Protein AF-A0AA36I4S3-F1 (afdb_monomer_lite)

Organism: NCBI:txid2562239

Sequence (213 aa):
MIAVLKDSKPNGCSVVHAEPGIGKSVATALAVQRQTSKFAIQVLLQGDFAKNVRDFFRVSDPAVATDVAWALFPLLKRQGIRLQIIFDNTFDGGVGIERSTFMDLIRAAFAHGHHFIVVVQSTEAANQVADLNGARTRQAPQQHEEERVYRWDQEQAKMYLERGKEQQLEGQLIEEVLNMAQVPDDFGRWKPVDIDEYLQTGRVPSAPRRAGQ

pLDDT: mean 77.71, std 13.49, range [32.81, 94.5]

Foldseek 3Di:
DLVLLVPPDFFFEAEAADAPQLCVVVSNVVSQVPDPDPQEHEAEQEAAPQVSLCVVLVHPGLQCSLVSLLVVLQVSLVVSHEYEYEYAQHAQVACPPVLVSVLSSRVSRRVRRYYYYYYYNDPVNRVRQQPSHPVRRHYRPVCVVDVHVSFDDLVRQLVCQCPPDPDNQDPVRSVVLQVQLWAPDPVTGHGNVSSVCCVVPVDGHYHPPDPPD

Radius of gyration: 19.2 Å; chains: 1; bounding box: 47×40×53 Å

Secondary structure (DSSP, 8-state):
-HHHHT----SEEEEEE--TTSSHHHHHHHHHHT---TTEEEEEEES-HHHHHHHHHT-SSGGGHHHHHHHHHHHHHHTTPEEEEEEESSSTT-SGGGHHHHHHHHHHHHHHT-EEEEEES-HHHHHHHHTTSTTSEEE-GGGTT-TTTTSBPHHHHHHHHHH-TT----HHHHHHHHHHHS--STT--B-HHHHHHHHHH-PPPPPPPPTT-

Structure (mmCIF, N/CA/C/O backbone):
data_AF-A0AA36I4S3-F1
#
_entry.id   AF-A0AA36I4S3-F1
#
loop_
_atom_site.group_PDB
_atom_site.id
_atom_site.type_symbol
_atom_site.label_atom_id
_atom_site.label_alt_id
_atom_site.label_comp_id
_atom_site.label_asym_id
_atom_site.label_entity_id
_atom_site.label_seq_id
_atom_site.pdbx_PDB_ins_code
_atom_site.Cartn_x
_atom_site.Cartn_y
_atom_site.Cartn_z
_atom_site.occupancy
_atom_site.B_iso_or_equiv
_atom_site.auth_seq_id
_atom_site.auth_comp_id
_atom_site.auth_asym_id
_atom_site.auth_atom_id
_atom_site.pdbx_PDB_model_num
ATOM 1 N N . MET A 1 1 ? -11.266 0.521 0.537 1.00 51.81 1 MET A N 1
ATOM 2 C CA . MET A 1 1 ? -9.906 0.019 0.241 1.00 51.81 1 MET A CA 1
ATOM 3 C C . MET A 1 1 ? -9.906 -1.154 -0.731 1.00 51.81 1 MET A C 1
ATOM 5 O O . MET A 1 1 ? -9.233 -1.082 -1.749 1.00 51.81 1 MET A O 1
ATOM 9 N N . ILE A 1 2 ? -10.708 -2.198 -0.486 1.00 50.34 2 ILE A N 1
ATOM 10 C CA . ILE A 1 2 ? -10.830 -3.353 -1.398 1.00 50.34 2 ILE A CA 1
ATOM 11 C C . ILE A 1 2 ? -11.201 -2.927 -2.834 1.00 50.34 2 ILE A C 1
ATOM 13 O O . ILE A 1 2 ? -10.695 -3.506 -3.787 1.00 50.34 2 ILE A O 1
ATOM 17 N N . ALA A 1 3 ? -12.024 -1.885 -3.007 1.00 48.28 3 ALA A N 1
ATOM 18 C CA . ALA A 1 3 ? -12.370 -1.340 -4.326 1.00 48.28 3 ALA A CA 1
ATOM 19 C C . ALA A 1 3 ? -11.165 -0.763 -5.099 1.00 48.28 3 ALA A C 1
ATOM 21 O O . ALA A 1 3 ? -11.107 -0.900 -6.315 1.00 48.28 3 ALA A O 1
ATOM 22 N N . VAL A 1 4 ? -10.178 -0.188 -4.402 1.00 53.03 4 VAL A N 1
ATOM 23 C CA . VAL A 1 4 ? -8.947 0.345 -5.016 1.00 53.03 4 VAL A CA 1
ATOM 24 C C . VAL A 1 4 ? -7.962 -0.772 -5.345 1.00 53.03 4 VAL A C 1
ATOM 26 O O . VAL A 1 4 ? -7.289 -0.751 -6.367 1.00 53.03 4 VAL A O 1
ATOM 29 N N . LEU A 1 5 ? -7.932 -1.815 -4.521 1.00 56.00 5 LEU A N 1
ATOM 30 C CA . LEU A 1 5 ? -7.141 -3.020 -4.780 1.00 56.00 5 LEU A CA 1
ATOM 31 C C . LEU A 1 5 ? -7.719 -3.854 -5.938 1.00 56.00 5 LEU A C 1
ATOM 33 O O . LEU A 1 5 ? -7.004 -4.616 -6.585 1.00 56.00 5 LEU A O 1
ATOM 37 N N . LYS A 1 6 ? -9.007 -3.655 -6.240 1.00 57.41 6 LYS A N 1
ATOM 38 C CA . LYS A 1 6 ? -9.698 -4.151 -7.435 1.00 57.41 6 LYS A CA 1
ATOM 39 C C . LYS A 1 6 ? -9.616 -3.193 -8.630 1.00 57.41 6 LYS A C 1
ATOM 41 O O . LYS A 1 6 ? -10.287 -3.466 -9.624 1.00 57.41 6 LYS A O 1
ATOM 46 N N . ASP A 1 7 ? -8.838 -2.104 -8.552 1.00 55.12 7 ASP A N 1
ATOM 47 C CA . ASP A 1 7 ? -8.741 -1.120 -9.636 1.00 55.12 7 ASP A CA 1
ATOM 48 C C . ASP A 1 7 ? -8.434 -1.822 -10.967 1.00 55.12 7 ASP A C 1
ATOM 50 O O . ASP A 1 7 ? -7.413 -2.496 -11.151 1.00 55.12 7 ASP A O 1
ATOM 54 N N . SER A 1 8 ? -9.384 -1.688 -11.890 1.00 52.19 8 SER A N 1
ATOM 55 C CA . SER A 1 8 ? -9.388 -2.324 -13.198 1.00 52.19 8 SER A CA 1
ATOM 56 C C . SER A 1 8 ? -8.504 -1.591 -14.201 1.00 52.19 8 SER A C 1
ATOM 58 O O . SER A 1 8 ? -8.328 -2.087 -15.317 1.00 52.19 8 SER A O 1
ATOM 60 N N . LYS A 1 9 ? -7.918 -0.440 -13.833 1.00 60.56 9 LYS A N 1
ATOM 61 C CA . LYS A 1 9 ? -7.009 0.295 -14.717 1.00 60.56 9 LYS A CA 1
ATOM 62 C C . LYS A 1 9 ? -5.842 -0.587 -15.169 1.00 60.56 9 LYS A C 1
ATOM 64 O O . LYS A 1 9 ? -5.306 -1.340 -14.361 1.00 60.56 9 LYS A O 1
ATOM 69 N N . PRO A 1 10 ? -5.435 -0.518 -16.448 1.00 61.69 10 PRO A N 1
ATOM 70 C CA . PRO A 1 10 ? -4.660 -1.589 -17.072 1.00 61.69 10 PRO A CA 1
ATOM 71 C C . PRO A 1 10 ? -3.180 -1.617 -16.671 1.00 61.69 10 PRO A C 1
ATOM 73 O O . PRO A 1 10 ? -2.581 -2.691 -16.687 1.00 61.69 10 PRO A O 1
ATOM 76 N N . ASN A 1 11 ? -2.573 -0.473 -16.331 1.00 75.75 11 ASN A N 1
ATOM 77 C CA . ASN A 1 11 ? -1.121 -0.368 -16.186 1.00 75.75 11 ASN A CA 1
ATOM 78 C C . ASN A 1 11 ? -0.636 0.850 -15.369 1.00 75.75 11 ASN A C 1
ATOM 80 O O . ASN A 1 11 ? -1.403 1.777 -15.079 1.00 75.75 11 ASN A O 1
ATOM 84 N N . GLY A 1 12 ? 0.662 0.847 -15.039 1.00 81.06 12 GLY A N 1
ATOM 85 C CA . GLY A 1 12 ? 1.369 1.942 -14.362 1.00 81.06 12 GLY A CA 1
ATOM 86 C C . GLY A 1 12 ? 1.444 1.754 -12.851 1.00 81.06 12 GLY A C 1
ATOM 87 O O . GLY A 1 12 ? 1.603 0.631 -12.381 1.00 81.06 12 GLY A O 1
ATOM 88 N N . CYS A 1 13 ? 1.324 2.842 -12.097 1.00 84.62 13 CYS A N 1
ATOM 89 C CA . CYS A 1 13 ? 1.329 2.841 -10.639 1.00 84.62 13 CYS A CA 1
ATOM 90 C C . CYS A 1 13 ? 0.167 3.678 -10.094 1.00 84.62 13 CYS A C 1
ATOM 92 O O . CYS A 1 13 ? -0.045 4.808 -10.542 1.00 84.62 13 CYS A O 1
ATOM 94 N N . SER A 1 14 ? -0.566 3.129 -9.131 1.00 82.94 14 SER A N 1
ATOM 95 C CA . SER A 1 14 ? -1.585 3.851 -8.372 1.00 82.94 14 SER A CA 1
ATOM 96 C C . SER A 1 14 ? -1.206 3.874 -6.899 1.00 82.94 14 SER A C 1
ATOM 98 O O . SER A 1 14 ? -0.751 2.871 -6.353 1.00 82.94 14 SER A O 1
ATOM 100 N N . VAL A 1 15 ? -1.393 5.017 -6.256 1.00 80.38 15 VAL A N 1
ATOM 101 C CA . VAL A 1 15 ? -1.031 5.225 -4.853 1.00 80.38 15 VAL A CA 1
ATOM 102 C C . VAL A 1 15 ? -2.288 5.365 -4.016 1.00 80.38 15 VAL A C 1
ATOM 104 O O . VAL A 1 15 ? -3.269 5.959 -4.464 1.00 80.38 15 VAL A O 1
ATOM 107 N N . VAL A 1 16 ? -2.250 4.791 -2.818 1.00 77.31 16 VAL A N 1
ATOM 108 C CA . VAL A 1 16 ? -3.324 4.800 -1.836 1.00 77.31 16 VAL A CA 1
ATOM 109 C C . VAL A 1 16 ? -2.747 5.206 -0.490 1.00 77.31 16 VAL A C 1
ATOM 111 O O . VAL A 1 16 ? -2.019 4.451 0.147 1.00 77.31 16 VAL A O 1
ATOM 114 N N . HIS A 1 17 ? -3.109 6.399 -0.050 1.00 76.31 17 HIS A N 1
ATOM 115 C CA . HIS A 1 17 ? -3.011 6.807 1.346 1.00 76.31 17 HIS A CA 1
ATOM 116 C C . HIS A 1 17 ? -4.145 6.197 2.184 1.00 76.31 17 HIS A C 1
ATOM 118 O O . HIS A 1 17 ? -5.321 6.230 1.802 1.00 76.31 17 HIS A O 1
ATOM 124 N N . ALA A 1 18 ? -3.792 5.671 3.352 1.00 71.12 18 ALA A N 1
ATOM 125 C CA . ALA A 1 18 ? -4.756 5.333 4.381 1.00 71.12 18 ALA A CA 1
ATOM 126 C C . ALA A 1 18 ? -4.120 5.381 5.778 1.00 71.12 18 ALA A C 1
ATOM 128 O O . ALA A 1 18 ? -3.004 4.901 5.986 1.00 71.12 18 ALA A O 1
ATOM 129 N N . GLU A 1 19 ? -4.869 5.886 6.758 1.00 71.00 19 GLU A N 1
ATOM 130 C CA . GLU A 1 19 ? -4.383 6.064 8.128 1.00 71.00 19 GLU A CA 1
ATOM 131 C C . GLU A 1 19 ? -3.863 4.750 8.754 1.00 71.00 19 GLU A C 1
ATOM 133 O O . GLU A 1 19 ? -4.354 3.652 8.443 1.00 71.00 19 GLU A O 1
ATOM 138 N N . PRO A 1 20 ? -2.847 4.807 9.633 1.00 74.12 20 PRO A N 1
ATOM 139 C CA . PRO A 1 20 ? -2.444 3.667 10.452 1.00 74.12 20 PRO A CA 1
ATOM 140 C C . PRO A 1 20 ? -3.631 3.053 11.206 1.00 74.12 20 PRO A C 1
ATOM 142 O O . PRO A 1 20 ? -4.555 3.749 11.615 1.00 74.12 20 PRO A O 1
ATOM 145 N N . GLY A 1 21 ? -3.615 1.728 11.357 1.00 66.81 21 GLY A N 1
ATOM 146 C CA . GLY A 1 21 ? -4.590 1.013 12.185 1.00 66.81 21 GLY A CA 1
ATOM 147 C C . GLY A 1 21 ? -5.972 0.758 11.577 1.00 66.81 21 GLY A C 1
ATOM 148 O O . GLY A 1 21 ? -6.744 0.014 12.169 1.00 66.81 21 GLY A O 1
ATOM 149 N N . ILE A 1 22 ? -6.285 1.254 10.373 1.00 73.56 22 ILE A N 1
ATOM 150 C CA . ILE A 1 22 ? -7.608 1.039 9.742 1.00 73.56 22 ILE A CA 1
ATOM 151 C C . ILE A 1 22 ? -7.801 -0.349 9.091 1.00 73.56 22 ILE A C 1
ATOM 153 O O . ILE A 1 22 ? -8.802 -0.600 8.420 1.00 73.56 22 ILE A O 1
ATOM 157 N N . GLY A 1 23 ? -6.824 -1.251 9.234 1.00 66.44 23 GLY A N 1
ATOM 158 C CA . GLY A 1 23 ? -6.863 -2.590 8.632 1.00 66.44 23 GLY A CA 1
ATOM 159 C C . GLY A 1 23 ? -6.358 -2.661 7.185 1.00 66.44 23 GLY A C 1
ATOM 160 O O . GLY A 1 23 ? -6.831 -3.497 6.415 1.00 66.44 23 GLY A O 1
ATOM 161 N N . LYS A 1 24 ? -5.391 -1.811 6.801 1.00 74.12 24 LYS A N 1
ATOM 162 C CA . LYS A 1 24 ? -4.855 -1.759 5.428 1.00 74.12 24 LYS A CA 1
ATOM 163 C C . LYS A 1 24 ? -4.318 -3.092 4.927 1.00 74.12 24 LYS A C 1
ATOM 165 O O . LYS A 1 24 ? -4.793 -3.616 3.926 1.00 74.12 24 LYS A O 1
ATOM 170 N N . SER A 1 25 ? -3.373 -3.663 5.665 1.00 63.38 25 SER A N 1
ATOM 171 C CA . SER A 1 25 ? -2.717 -4.916 5.299 1.00 63.38 25 SER A CA 1
ATOM 172 C C . SER A 1 25 ? -3.714 -6.075 5.233 1.00 63.38 25 SER A C 1
ATOM 174 O O . SER A 1 25 ? -3.634 -6.908 4.335 1.00 63.38 25 SER A O 1
ATOM 176 N N . VAL A 1 26 ? -4.724 -6.079 6.114 1.00 64.81 26 VAL A N 1
ATOM 177 C CA . VAL A 1 26 ? -5.815 -7.066 6.096 1.00 64.81 26 VAL A CA 1
ATOM 178 C C . VAL A 1 26 ? -6.677 -6.901 4.843 1.00 64.81 26 VAL A C 1
ATOM 180 O O . VAL A 1 26 ? -6.941 -7.879 4.146 1.00 64.81 26 VAL A O 1
ATOM 183 N N . ALA A 1 27 ? -7.083 -5.676 4.503 1.00 64.81 27 ALA A N 1
ATOM 184 C CA . ALA A 1 27 ? -7.845 -5.407 3.286 1.00 64.81 27 ALA A CA 1
ATOM 185 C C . ALA A 1 27 ? -7.048 -5.753 2.016 1.00 64.81 27 ALA A C 1
ATOM 187 O O . ALA A 1 27 ? -7.619 -6.300 1.071 1.00 64.81 27 ALA A O 1
ATOM 188 N N . THR A 1 28 ? -5.740 -5.489 2.016 1.00 63.69 28 THR A N 1
ATOM 189 C CA . THR A 1 28 ? -4.804 -5.877 0.958 1.00 63.69 28 THR A CA 1
ATOM 190 C C . THR A 1 28 ? -4.739 -7.390 0.801 1.00 63.69 28 THR A C 1
ATOM 192 O O . THR A 1 28 ? -5.017 -7.897 -0.285 1.00 63.69 28 THR A O 1
ATOM 195 N N . ALA A 1 29 ? -4.483 -8.130 1.879 1.00 58.28 29 ALA A N 1
ATOM 196 C CA . ALA A 1 29 ? -4.442 -9.590 1.857 1.00 58.28 29 ALA A CA 1
ATOM 197 C C . ALA A 1 29 ? -5.777 -10.206 1.392 1.00 58.28 29 ALA A C 1
ATOM 199 O O . ALA A 1 29 ? -5.793 -11.107 0.551 1.00 58.28 29 ALA A O 1
ATOM 200 N N . LEU A 1 30 ? -6.910 -9.681 1.870 1.00 59.66 30 LEU A N 1
ATOM 201 C CA . LEU A 1 30 ? -8.241 -10.141 1.462 1.00 59.66 30 LEU A CA 1
ATOM 202 C C . LEU A 1 30 ? -8.553 -9.831 -0.007 1.00 59.66 30 LEU A C 1
ATOM 204 O O . LEU A 1 30 ? -9.263 -10.605 -0.652 1.00 59.66 30 LEU A O 1
ATOM 208 N N . ALA A 1 31 ? -8.051 -8.720 -0.551 1.00 63.09 31 ALA A N 1
ATOM 209 C CA . ALA A 1 31 ? -8.210 -8.411 -1.969 1.00 63.09 31 ALA A CA 1
ATOM 210 C C . ALA A 1 31 ? -7.433 -9.397 -2.851 1.00 63.09 31 ALA A C 1
ATOM 212 O O . ALA A 1 31 ? -7.998 -9.872 -3.837 1.00 63.09 31 ALA A O 1
ATOM 213 N N . VAL A 1 32 ? -6.215 -9.768 -2.437 1.00 64.75 32 VAL A N 1
ATOM 214 C CA . VAL A 1 32 ? -5.401 -10.808 -3.089 1.00 64.75 32 VAL A CA 1
ATOM 215 C C . VAL A 1 32 ? -6.097 -12.163 -3.058 1.00 64.75 32 VAL A C 1
ATOM 217 O O . VAL A 1 32 ? -6.221 -12.825 -4.087 1.00 64.75 32 VAL A O 1
ATOM 220 N N . GLN A 1 33 ? -6.644 -12.557 -1.908 1.00 57.72 33 GLN A N 1
ATOM 221 C CA . GLN A 1 33 ? -7.310 -13.852 -1.749 1.00 57.72 33 GLN A CA 1
ATOM 222 C C . GLN A 1 33 ? -8.615 -13.974 -2.557 1.00 57.72 33 GLN A C 1
ATOM 224 O O . GLN A 1 33 ? -9.001 -15.071 -2.956 1.00 57.72 33 GLN A O 1
ATOM 229 N N . ARG A 1 34 ? -9.319 -12.860 -2.794 1.00 58.97 34 ARG A N 1
ATOM 230 C CA . ARG A 1 34 ? -10.621 -12.827 -3.486 1.00 58.97 34 ARG A CA 1
ATOM 231 C C . ARG A 1 34 ? -10.509 -12.613 -4.999 1.00 58.97 34 ARG A C 1
ATOM 233 O O . ARG A 1 34 ? -11.511 -12.266 -5.630 1.00 58.97 34 ARG A O 1
ATOM 240 N N . GLN A 1 35 ? -9.328 -12.788 -5.590 1.00 60.72 35 GLN A N 1
ATOM 241 C CA . GLN A 1 35 ? -9.162 -12.680 -7.037 1.00 60.72 35 GLN A CA 1
ATOM 242 C C . GLN A 1 35 ? -10.005 -13.719 -7.786 1.00 60.72 35 GLN A C 1
ATOM 244 O O . GLN A 1 35 ? -9.914 -14.920 -7.558 1.00 60.72 35 GLN A O 1
AT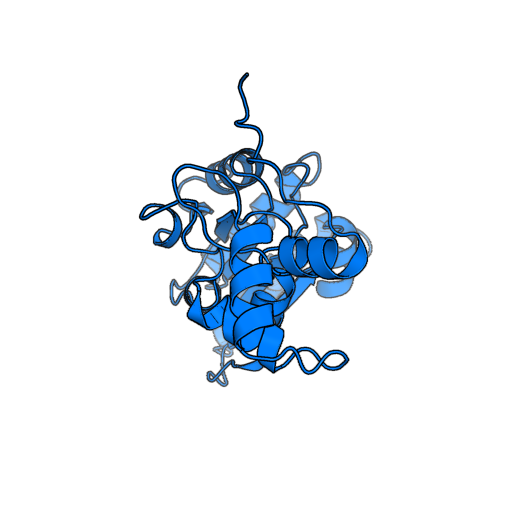OM 249 N N . THR A 1 36 ? -10.810 -13.232 -8.728 1.00 51.00 36 THR A N 1
ATOM 250 C CA . THR A 1 36 ? -11.715 -14.041 -9.559 1.00 51.00 36 THR A CA 1
ATOM 251 C C . THR A 1 36 ? -11.200 -14.252 -10.986 1.00 51.00 36 THR A C 1
ATOM 253 O O . THR A 1 36 ? -11.804 -14.998 -11.754 1.00 51.00 36 THR A O 1
ATOM 256 N N . SER A 1 37 ? -10.087 -13.614 -11.366 1.00 57.72 37 SER A N 1
ATOM 257 C CA . SER A 1 37 ? -9.519 -13.686 -12.718 1.00 57.72 37 SER A CA 1
ATOM 258 C C . SER A 1 37 ? -8.391 -14.714 -12.790 1.00 57.72 37 SER A C 1
ATOM 260 O O . SER A 1 37 ? -7.361 -14.543 -12.148 1.00 57.72 37 SER A O 1
ATOM 262 N N . LYS A 1 38 ? -8.540 -15.736 -13.646 1.00 56.53 38 LYS A N 1
ATOM 263 C CA . LYS A 1 38 ? -7.491 -16.738 -13.930 1.00 56.53 38 LYS A CA 1
ATOM 264 C C . LYS A 1 38 ? -6.222 -16.156 -14.579 1.00 56.53 38 LYS A C 1
ATOM 266 O O . LYS A 1 38 ? -5.221 -16.857 -14.665 1.00 56.53 38 LYS A O 1
ATOM 271 N N . PHE A 1 39 ? -6.261 -14.907 -15.048 1.00 63.97 39 PHE A N 1
ATOM 272 C CA . PHE A 1 39 ? -5.208 -14.293 -15.866 1.00 63.97 39 PHE A CA 1
ATOM 273 C C . PHE A 1 39 ? -4.531 -13.087 -15.200 1.00 63.97 39 PHE A C 1
ATOM 275 O O . PHE A 1 39 ? -3.693 -12.429 -15.815 1.00 63.97 39 PHE A O 1
ATOM 282 N N . ALA A 1 40 ? -4.875 -12.782 -13.946 1.00 73.00 40 ALA A N 1
ATOM 283 C CA . ALA A 1 40 ? -4.223 -11.737 -13.167 1.00 73.00 40 ALA A CA 1
ATOM 284 C C . ALA A 1 40 ? -3.544 -12.355 -11.943 1.00 73.00 40 ALA A C 1
ATOM 286 O O . ALA A 1 40 ? -4.214 -12.973 -11.127 1.00 73.00 40 ALA A O 1
ATOM 287 N N . ILE A 1 41 ? -2.233 -12.167 -11.806 1.00 81.00 41 ILE A N 1
ATOM 288 C CA . ILE A 1 41 ? -1.462 -12.585 -10.632 1.00 81.00 41 ILE A CA 1
ATOM 289 C C . ILE A 1 41 ? -1.269 -11.358 -9.749 1.00 81.00 41 ILE A C 1
ATOM 291 O O . ILE A 1 41 ? -0.636 -10.388 -10.174 1.00 81.00 41 ILE A O 1
ATOM 295 N N . GLN A 1 42 ? -1.809 -11.400 -8.532 1.00 82.00 42 GLN A N 1
ATOM 296 C CA . GLN A 1 42 ? -1.528 -10.399 -7.508 1.00 82.00 42 GLN A CA 1
ATOM 297 C C . GLN A 1 42 ? -0.383 -10.841 -6.597 1.00 82.00 42 GLN A C 1
ATOM 299 O O . GLN A 1 42 ? -0.347 -11.975 -6.124 1.00 82.00 42 GLN A O 1
ATOM 304 N N . VAL A 1 43 ? 0.549 -9.925 -6.349 1.00 84.25 43 VAL A N 1
ATOM 305 C CA . VAL A 1 43 ? 1.719 -10.135 -5.491 1.00 84.25 43 VAL A CA 1
ATOM 306 C C . VAL A 1 43 ? 1.703 -9.069 -4.409 1.00 84.25 43 VAL A C 1
ATOM 308 O O . VAL A 1 43 ? 1.618 -7.889 -4.730 1.00 84.25 43 VAL A O 1
ATOM 311 N N . LEU A 1 44 ? 1.791 -9.472 -3.143 1.00 85.25 44 LEU A N 1
ATOM 312 C CA . LEU A 1 44 ? 1.913 -8.559 -2.009 1.00 85.25 44 LEU A CA 1
ATOM 313 C C . LEU A 1 44 ? 3.365 -8.528 -1.528 1.00 85.25 44 LEU A C 1
ATOM 315 O O . LEU A 1 44 ? 3.913 -9.564 -1.162 1.00 85.25 44 LEU A O 1
ATOM 319 N N . LEU A 1 45 ? 3.958 -7.339 -1.520 1.00 87.94 45 LEU A N 1
ATOM 320 C CA . LEU A 1 45 ? 5.298 -7.046 -1.026 1.00 87.94 45 LEU A CA 1
ATOM 321 C C . LEU A 1 45 ? 5.161 -6.052 0.131 1.00 87.94 45 LEU A C 1
ATOM 323 O O . LEU A 1 45 ? 4.665 -4.945 -0.065 1.00 87.94 45 LEU A O 1
ATOM 327 N N . GLN A 1 46 ? 5.545 -6.456 1.342 1.00 86.31 46 GLN A N 1
ATOM 328 C CA . GLN A 1 46 ? 5.325 -5.664 2.556 1.00 86.31 46 GLN A CA 1
ATOM 329 C C . GLN A 1 46 ? 6.651 -5.240 3.192 1.00 86.31 46 GLN A C 1
ATOM 331 O O . GLN A 1 46 ? 7.563 -6.057 3.335 1.00 86.31 46 GLN A O 1
ATOM 336 N N . GLY A 1 47 ? 6.755 -3.975 3.602 1.00 85.00 47 GLY A N 1
ATOM 337 C CA . GLY A 1 47 ? 7.954 -3.434 4.250 1.00 85.00 47 GLY A CA 1
ATOM 338 C C . GLY A 1 47 ? 9.089 -3.148 3.261 1.00 85.00 47 GLY A C 1
ATOM 339 O O . GLY A 1 47 ? 8.834 -2.601 2.192 1.00 85.00 47 GLY A O 1
ATOM 340 N N . ASP A 1 48 ? 10.324 -3.515 3.618 1.00 88.69 48 ASP A N 1
ATOM 341 C CA . ASP A 1 48 ? 11.571 -3.107 2.944 1.00 88.69 48 ASP A CA 1
ATOM 342 C C . ASP A 1 48 ? 11.574 -3.337 1.420 1.00 88.69 48 ASP A C 1
ATOM 344 O O . ASP A 1 48 ? 11.501 -4.475 0.943 1.00 88.69 48 ASP A O 1
ATOM 348 N N . PHE A 1 49 ? 11.665 -2.252 0.645 1.00 90.06 49 PHE A N 1
ATOM 349 C CA . PHE A 1 49 ? 11.596 -2.294 -0.816 1.00 90.06 49 PHE A CA 1
ATOM 350 C C . PHE A 1 49 ? 12.744 -3.108 -1.413 1.00 90.06 49 PHE A C 1
ATOM 352 O O . PHE A 1 49 ? 12.499 -4.045 -2.175 1.00 90.06 49 PHE A O 1
ATOM 359 N N . ALA A 1 50 ? 13.991 -2.785 -1.059 1.00 89.50 50 ALA A N 1
ATOM 360 C CA . ALA A 1 50 ? 15.175 -3.434 -1.611 1.00 89.50 50 ALA A CA 1
ATOM 361 C C . ALA A 1 50 ? 15.171 -4.955 -1.393 1.00 89.50 50 ALA A C 1
ATOM 363 O O . ALA A 1 50 ? 15.491 -5.724 -2.303 1.00 89.50 50 ALA A O 1
ATOM 364 N N . LYS A 1 51 ? 14.806 -5.427 -0.200 1.00 90.19 51 LYS A N 1
ATOM 365 C CA . LYS A 1 51 ? 14.644 -6.854 0.093 1.00 90.19 51 LYS A CA 1
ATOM 366 C C . LYS A 1 51 ? 13.517 -7.465 -0.733 1.00 90.19 51 LYS A C 1
ATOM 368 O O . LYS A 1 51 ? 13.751 -8.462 -1.406 1.00 90.19 51 LYS A O 1
ATOM 373 N N . ASN A 1 52 ? 12.337 -6.850 -0.747 1.00 90.56 52 ASN A N 1
ATOM 374 C CA . ASN A 1 52 ? 11.184 -7.375 -1.477 1.00 90.56 52 ASN A CA 1
ATOM 375 C C . ASN A 1 52 ? 11.442 -7.495 -2.985 1.00 90.56 52 ASN A C 1
ATOM 377 O O . ASN A 1 52 ? 11.071 -8.490 -3.605 1.00 90.56 52 ASN A O 1
ATOM 381 N N . VAL A 1 53 ? 12.105 -6.501 -3.577 1.00 90.88 53 VAL A N 1
ATOM 382 C CA . VAL A 1 53 ? 12.484 -6.509 -4.993 1.00 90.88 53 VAL A CA 1
ATOM 383 C C . VAL A 1 53 ? 13.503 -7.614 -5.276 1.00 90.88 53 VAL A C 1
ATOM 385 O O . VAL A 1 53 ? 13.327 -8.363 -6.237 1.00 90.88 53 VAL A O 1
ATOM 388 N N . ARG A 1 54 ? 14.525 -7.772 -4.425 1.00 92.50 54 ARG A N 1
ATOM 389 C CA . ARG A 1 54 ? 15.503 -8.864 -4.555 1.00 92.50 54 ARG A CA 1
ATOM 390 C C . ARG A 1 54 ? 14.847 -10.232 -4.489 1.00 92.50 54 ARG A C 1
ATOM 392 O O . ARG A 1 54 ? 15.095 -11.061 -5.361 1.00 92.50 54 ARG A O 1
ATOM 399 N N . ASP A 1 55 ? 13.985 -10.443 -3.503 1.00 91.50 55 ASP A N 1
ATOM 400 C CA . ASP A 1 55 ? 13.332 -11.729 -3.275 1.00 91.50 55 ASP A CA 1
ATOM 401 C C . ASP A 1 55 ? 12.352 -12.063 -4.412 1.00 91.50 55 ASP A C 1
ATOM 403 O O . ASP A 1 55 ? 12.346 -13.187 -4.921 1.00 91.50 55 ASP A O 1
ATOM 407 N N . PHE A 1 56 ? 11.569 -11.078 -4.871 1.00 91.56 56 PHE A N 1
ATOM 408 C CA . PHE A 1 56 ? 10.595 -11.264 -5.948 1.00 91.56 56 PHE A CA 1
ATOM 409 C C . PHE A 1 56 ? 11.259 -11.532 -7.305 1.00 91.56 56 PHE A C 1
ATOM 411 O O . PHE A 1 56 ? 10.905 -12.496 -7.985 1.00 91.56 56 PHE A O 1
ATOM 418 N N . PHE A 1 57 ? 12.235 -10.707 -7.700 1.00 91.44 57 PHE A N 1
ATOM 419 C CA . PHE A 1 57 ? 12.935 -10.864 -8.981 1.00 91.44 57 PHE A CA 1
ATOM 420 C C . PHE A 1 57 ? 14.070 -11.894 -8.929 1.00 91.44 57 PHE A C 1
A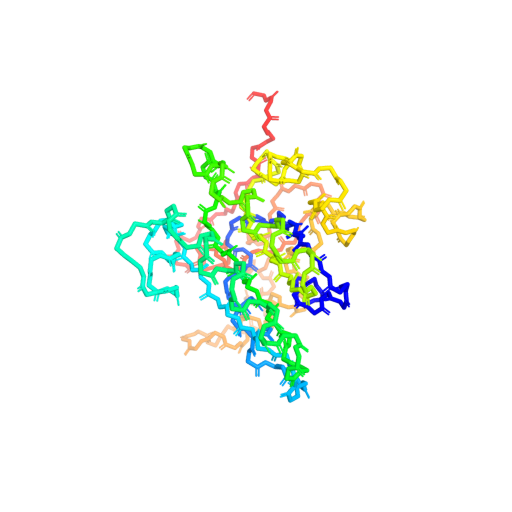TOM 422 O O . PHE A 1 57 ? 14.637 -12.221 -9.970 1.00 91.44 57 PHE A O 1
ATOM 429 N N . ARG A 1 58 ? 14.379 -12.430 -7.740 1.00 92.06 58 ARG A N 1
ATOM 430 C CA . ARG A 1 58 ? 15.488 -13.359 -7.477 1.00 92.06 58 ARG A CA 1
ATOM 431 C C . ARG A 1 58 ? 16.838 -12.810 -7.938 1.00 92.06 58 ARG A C 1
ATOM 433 O O . ARG A 1 58 ? 17.601 -13.490 -8.621 1.00 92.06 58 ARG A O 1
ATOM 440 N N . VAL A 1 59 ? 17.126 -11.574 -7.541 1.00 92.12 59 VAL A N 1
ATOM 441 C CA . VAL A 1 59 ? 18.372 -10.860 -7.858 1.00 92.12 59 VAL A CA 1
ATOM 442 C C . VAL A 1 59 ? 19.142 -10.511 -6.586 1.00 92.12 59 VAL A C 1
ATOM 444 O O . VAL A 1 59 ? 18.557 -10.335 -5.521 1.00 92.12 59 VAL A O 1
ATOM 447 N N . SER A 1 60 ? 20.466 -10.399 -6.688 1.00 88.44 60 SER A N 1
ATOM 448 C CA . SER A 1 60 ? 21.334 -9.986 -5.575 1.00 88.44 60 SER A CA 1
ATOM 449 C C . SER A 1 60 ? 21.308 -8.475 -5.325 1.00 88.44 60 SER A C 1
ATOM 451 O O . SER A 1 60 ? 21.452 -8.048 -4.180 1.00 88.44 60 SER A O 1
ATOM 453 N N . ASP A 1 61 ? 21.088 -7.684 -6.377 1.00 88.44 61 ASP A N 1
ATOM 454 C CA . ASP A 1 61 ? 21.032 -6.221 -6.359 1.00 88.44 61 ASP A CA 1
ATOM 455 C C . ASP A 1 61 ? 19.654 -5.743 -6.866 1.00 88.44 61 ASP A C 1
ATOM 457 O O . ASP A 1 61 ? 19.260 -6.123 -7.976 1.00 88.44 61 ASP A O 1
ATOM 461 N N . PRO A 1 62 ? 18.908 -4.916 -6.099 1.00 85.69 62 PRO A N 1
ATOM 462 C CA . PRO A 1 62 ? 17.634 -4.354 -6.542 1.00 85.69 62 PRO A CA 1
ATOM 463 C C . PRO A 1 62 ? 17.717 -3.581 -7.864 1.00 85.69 62 PRO A C 1
ATOM 465 O O . PRO A 1 62 ? 16.727 -3.539 -8.587 1.00 85.69 62 PRO A O 1
A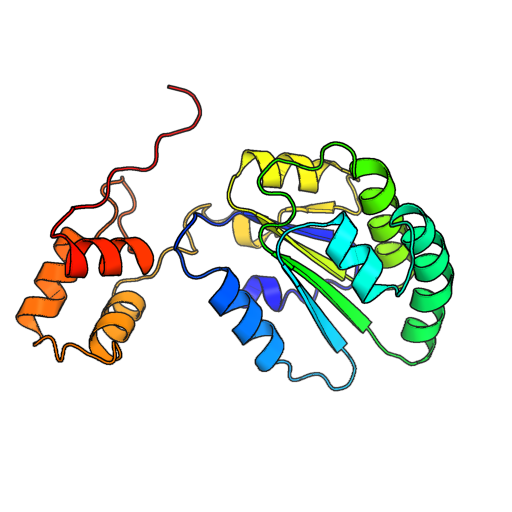TOM 468 N N . ALA A 1 63 ? 18.862 -2.984 -8.212 1.00 87.56 63 ALA A N 1
ATOM 469 C CA . ALA A 1 63 ? 19.016 -2.251 -9.470 1.00 87.56 63 ALA A CA 1
ATOM 470 C C . ALA A 1 63 ? 18.852 -3.166 -10.699 1.00 87.56 63 ALA A C 1
ATOM 472 O O . ALA A 1 63 ? 18.225 -2.778 -11.684 1.00 87.56 63 ALA A O 1
ATOM 473 N N . VAL A 1 64 ? 19.325 -4.415 -10.602 1.00 91.50 64 VAL A N 1
ATOM 474 C CA . VAL A 1 64 ? 19.232 -5.433 -11.666 1.00 91.50 64 VAL A CA 1
ATOM 475 C C . VAL A 1 64 ? 17.789 -5.899 -11.883 1.00 91.50 64 VAL A C 1
ATOM 477 O O . VAL A 1 64 ? 17.434 -6.371 -12.963 1.00 91.50 64 VAL A O 1
ATOM 480 N N . ALA A 1 65 ? 16.913 -5.732 -10.887 1.00 91.69 65 ALA A N 1
ATOM 481 C CA . ALA A 1 65 ? 15.502 -6.082 -11.020 1.00 91.69 65 ALA A CA 1
ATOM 482 C C . ALA A 1 65 ? 14.815 -5.336 -12.170 1.00 91.69 65 ALA A C 1
ATOM 484 O O . ALA A 1 65 ? 13.893 -5.871 -12.785 1.00 91.69 65 ALA A O 1
ATOM 485 N N . THR A 1 66 ? 15.280 -4.128 -12.488 1.00 90.94 66 THR A N 1
ATOM 486 C CA . THR A 1 66 ? 14.792 -3.346 -13.623 1.00 90.94 66 THR A CA 1
ATOM 487 C C . THR A 1 66 ? 15.020 -4.076 -14.944 1.00 90.94 66 THR A C 1
ATOM 489 O O . THR A 1 66 ? 14.082 -4.225 -15.728 1.00 90.94 66 THR A O 1
ATOM 492 N N . ASP A 1 67 ? 16.228 -4.592 -15.175 1.00 92.19 67 ASP A N 1
ATOM 493 C CA . ASP A 1 67 ? 16.562 -5.331 -16.399 1.00 92.19 67 ASP A CA 1
ATOM 494 C C . ASP A 1 67 ? 15.742 -6.621 -16.503 1.00 92.19 67 ASP A C 1
ATOM 496 O O . ASP A 1 67 ? 15.195 -6.950 -17.561 1.00 92.19 67 ASP A O 1
ATOM 500 N N . VAL A 1 68 ? 15.572 -7.317 -15.374 1.00 93.81 68 VAL A N 1
ATOM 501 C CA . VAL A 1 68 ? 14.715 -8.505 -15.297 1.00 93.81 68 VAL A CA 1
ATOM 502 C C . VAL A 1 68 ? 13.264 -8.149 -15.615 1.00 93.81 68 VAL A C 1
ATOM 504 O O . VAL A 1 68 ? 12.621 -8.867 -16.380 1.00 93.81 68 VAL A O 1
ATOM 507 N N . ALA A 1 69 ? 12.739 -7.041 -15.089 1.00 93.44 69 ALA A N 1
ATOM 508 C CA . ALA A 1 69 ? 11.379 -6.588 -15.365 1.00 93.44 69 ALA A CA 1
ATOM 509 C C . ALA A 1 69 ? 11.171 -6.293 -16.858 1.00 93.44 69 ALA A C 1
ATOM 511 O O . ALA A 1 69 ? 10.175 -6.739 -17.431 1.00 93.44 69 ALA A O 1
ATOM 512 N N . TRP A 1 70 ? 12.126 -5.624 -17.511 1.00 94.50 70 TRP A N 1
ATOM 513 C CA . TRP A 1 70 ? 12.079 -5.358 -18.953 1.00 94.50 70 TRP A CA 1
ATOM 514 C C . TRP A 1 70 ? 12.092 -6.628 -19.810 1.00 94.50 70 TRP A C 1
ATOM 516 O O . TRP A 1 70 ? 11.494 -6.636 -20.886 1.00 94.50 70 TRP A O 1
ATOM 526 N N . ALA A 1 71 ? 12.702 -7.716 -19.340 1.00 93.88 71 ALA A N 1
ATOM 527 C CA . ALA A 1 71 ? 12.666 -9.006 -20.026 1.00 93.88 71 ALA A CA 1
ATOM 528 C C . ALA A 1 71 ? 11.399 -9.825 -19.703 1.00 93.88 71 ALA A C 1
ATOM 530 O O . ALA A 1 71 ? 10.768 -10.399 -20.597 1.00 93.88 71 ALA A O 1
ATOM 531 N N . LEU A 1 72 ? 11.007 -9.876 -18.428 1.00 93.69 72 LEU A N 1
ATOM 532 C CA . LEU A 1 72 ? 9.939 -10.732 -17.909 1.00 93.69 72 LEU A CA 1
ATOM 533 C C . LEU A 1 72 ? 8.546 -10.217 -18.271 1.00 93.69 72 LEU A C 1
ATOM 535 O O . LEU A 1 72 ? 7.684 -10.982 -18.704 1.00 93.69 72 LEU A O 1
ATOM 539 N N . PHE A 1 73 ? 8.304 -8.921 -18.108 1.00 94.38 73 PHE A N 1
ATOM 540 C CA . PHE A 1 73 ? 6.981 -8.334 -18.298 1.00 94.38 73 PHE A CA 1
ATOM 541 C C . PHE A 1 73 ? 6.413 -8.533 -19.720 1.00 94.38 73 PHE A C 1
ATOM 543 O O . PHE A 1 73 ? 5.273 -8.989 -19.856 1.00 94.38 73 PHE A O 1
ATOM 550 N N . PRO A 1 74 ? 7.181 -8.330 -20.810 1.00 94.06 74 PRO A N 1
ATOM 551 C CA . PRO A 1 74 ? 6.715 -8.675 -22.153 1.00 94.06 74 PRO A CA 1
ATOM 552 C C . PRO A 1 74 ? 6.373 -10.161 -22.330 1.00 94.06 74 PRO A C 1
ATOM 554 O O . PRO A 1 74 ? 5.484 -10.497 -23.115 1.00 94.06 74 PRO A O 1
ATOM 557 N N . LEU A 1 75 ? 7.093 -11.068 -21.658 1.00 93.75 75 LEU A N 1
ATOM 558 C CA . LEU A 1 75 ? 6.818 -12.508 -21.714 1.00 93.75 75 LEU A CA 1
ATOM 559 C C . LEU A 1 75 ? 5.482 -12.829 -21.044 1.00 93.75 75 LEU A C 1
ATOM 561 O O . LEU A 1 75 ? 4.650 -13.496 -21.656 1.00 93.75 75 LEU A O 1
ATOM 565 N N . LEU A 1 76 ? 5.246 -12.290 -19.845 1.00 91.31 76 LEU A N 1
ATOM 566 C CA . LEU A 1 76 ? 3.977 -12.445 -19.130 1.00 91.31 76 LEU A CA 1
ATOM 567 C C . LEU A 1 76 ? 2.810 -11.892 -19.952 1.00 91.31 76 LEU A C 1
ATOM 569 O O . LEU A 1 76 ? 1.824 -12.598 -20.171 1.00 91.31 76 LEU A O 1
ATOM 573 N N . LYS A 1 77 ? 2.959 -10.682 -20.505 1.00 89.50 77 LYS A N 1
ATOM 574 C CA . LYS A 1 77 ? 1.946 -10.062 -21.369 1.00 89.50 77 LYS A CA 1
ATOM 575 C C . LYS A 1 77 ? 1.587 -10.942 -22.569 1.00 89.50 77 LYS A C 1
ATOM 577 O O . LYS A 1 77 ? 0.408 -11.097 -22.874 1.00 89.50 77 LYS A O 1
ATOM 582 N N . ARG A 1 78 ? 2.583 -11.533 -23.244 1.00 90.50 78 ARG A N 1
ATOM 583 C CA . ARG A 1 78 ? 2.364 -12.438 -24.391 1.00 90.50 78 ARG A CA 1
ATOM 584 C C . ARG A 1 78 ? 1.590 -13.701 -24.019 1.00 90.50 78 ARG A C 1
ATOM 586 O O . ARG A 1 78 ? 0.859 -14.214 -24.855 1.00 90.50 78 ARG A O 1
ATOM 593 N N . GLN A 1 79 ? 1.721 -14.164 -22.780 1.00 88.88 79 GLN A N 1
ATOM 594 C CA . GLN A 1 79 ? 0.956 -15.291 -22.239 1.00 88.88 79 GLN A CA 1
ATOM 595 C C . GLN A 1 79 ? -0.426 -14.877 -21.702 1.00 88.88 79 GLN A C 1
ATOM 597 O O . GLN A 1 79 ? -1.129 -15.688 -21.107 1.00 88.88 79 GLN A O 1
ATOM 602 N N . GLY A 1 80 ? -0.819 -13.609 -21.869 1.00 84.69 80 GLY A N 1
ATOM 603 C CA . GLY A 1 80 ? -2.060 -13.074 -21.309 1.00 84.69 80 GLY A CA 1
ATOM 604 C C . GLY A 1 80 ? -2.031 -12.928 -19.786 1.00 84.69 80 GLY A C 1
ATOM 605 O O . GLY A 1 80 ? -3.077 -12.715 -19.183 1.00 84.69 80 GLY A O 1
ATOM 606 N N . ILE A 1 81 ? -0.857 -13.033 -19.156 1.00 86.38 81 ILE A N 1
ATOM 607 C CA . ILE A 1 81 ? -0.695 -12.911 -17.708 1.00 86.38 81 ILE A CA 1
ATOM 608 C C . ILE A 1 81 ? -0.478 -11.444 -17.357 1.00 86.38 81 ILE A C 1
ATOM 610 O O . ILE A 1 81 ? 0.494 -10.808 -17.776 1.00 86.38 81 ILE A O 1
ATOM 614 N N . ARG A 1 82 ? -1.365 -10.912 -16.522 1.00 85.50 82 ARG A N 1
ATOM 615 C CA . ARG A 1 82 ? -1.241 -9.578 -15.948 1.00 85.50 82 ARG A CA 1
ATOM 616 C C . ARG A 1 82 ? -0.704 -9.666 -14.526 1.00 85.50 82 ARG A C 1
ATOM 618 O O . ARG A 1 82 ? -1.364 -10.208 -13.649 1.00 85.50 82 ARG A O 1
ATOM 625 N N . LEU A 1 83 ? 0.453 -9.066 -14.282 1.00 88.00 83 LEU A N 1
ATOM 626 C CA . LEU A 1 83 ? 0.976 -8.885 -12.936 1.00 88.00 83 LEU A CA 1
ATOM 627 C C . LEU A 1 83 ? 0.393 -7.620 -12.281 1.00 88.00 83 LEU A C 1
ATOM 629 O O . LEU A 1 83 ? 0.362 -6.547 -12.897 1.00 88.00 83 LEU A O 1
ATOM 633 N N . GLN A 1 84 ? -0.040 -7.747 -11.029 1.00 86.56 84 GLN A N 1
ATOM 634 C CA . GLN A 1 84 ? -0.406 -6.636 -10.159 1.00 86.56 84 GLN A CA 1
ATOM 635 C C . GLN A 1 84 ? 0.383 -6.736 -8.850 1.00 86.56 84 GLN A C 1
ATOM 637 O O . GLN A 1 84 ? 0.112 -7.607 -8.030 1.00 86.56 84 GLN A O 1
ATOM 642 N N . ILE A 1 85 ? 1.374 -5.867 -8.664 1.00 88.19 85 ILE A N 1
ATOM 643 C CA . ILE A 1 85 ? 2.214 -5.869 -7.459 1.00 88.19 85 ILE A CA 1
ATOM 644 C C . ILE A 1 85 ? 1.686 -4.821 -6.490 1.00 88.19 85 ILE A C 1
ATOM 646 O O . ILE A 1 85 ? 1.443 -3.685 -6.885 1.00 88.19 85 ILE A O 1
ATOM 650 N N . ILE A 1 86 ? 1.518 -5.190 -5.230 1.00 87.94 86 ILE A N 1
ATOM 651 C CA . ILE A 1 86 ? 1.067 -4.309 -4.165 1.00 87.94 86 ILE A CA 1
ATOM 652 C C . ILE A 1 86 ? 2.228 -4.120 -3.193 1.00 87.94 86 ILE A C 1
ATOM 654 O O . ILE A 1 86 ? 2.682 -5.089 -2.594 1.00 87.94 86 ILE A O 1
ATOM 658 N N . PHE A 1 87 ? 2.694 -2.885 -3.051 1.00 88.88 87 PHE A N 1
ATOM 659 C CA . PHE A 1 87 ? 3.684 -2.467 -2.067 1.00 88.88 87 PHE A CA 1
ATOM 660 C C . PHE A 1 87 ? 2.959 -1.891 -0.851 1.00 88.88 87 PHE A C 1
ATOM 662 O O . PHE A 1 87 ? 2.385 -0.807 -0.945 1.00 88.88 87 PHE A O 1
ATOM 669 N N . ASP A 1 88 ? 2.951 -2.617 0.265 1.00 85.00 88 ASP A N 1
ATOM 670 C CA . ASP A 1 88 ? 2.260 -2.221 1.498 1.00 85.00 88 ASP A CA 1
ATOM 671 C C . ASP A 1 88 ? 3.250 -1.740 2.564 1.00 85.00 88 ASP A C 1
ATOM 673 O O . ASP A 1 88 ? 4.162 -2.473 2.958 1.00 85.00 88 ASP A O 1
ATOM 677 N N . ASN A 1 89 ? 3.064 -0.502 3.034 1.00 82.88 89 ASN A N 1
ATOM 678 C CA . ASN A 1 89 ? 3.935 0.183 4.000 1.00 82.88 89 ASN A CA 1
ATOM 679 C C . ASN A 1 89 ? 5.416 0.244 3.566 1.00 82.88 89 ASN A C 1
ATOM 681 O O . ASN A 1 89 ? 6.320 0.370 4.387 1.00 82.88 89 ASN A O 1
ATOM 685 N N . THR A 1 90 ? 5.684 0.118 2.264 1.00 84.31 90 THR A N 1
ATOM 686 C CA . THR A 1 90 ? 7.047 0.114 1.714 1.00 84.31 90 THR A CA 1
ATOM 687 C C . THR A 1 90 ? 7.653 1.512 1.650 1.00 84.31 90 THR A C 1
ATOM 689 O O . THR A 1 90 ? 8.848 1.673 1.859 1.00 84.31 90 THR A O 1
ATOM 692 N N . PHE A 1 91 ? 6.828 2.528 1.395 1.00 85.12 91 PHE A N 1
ATOM 693 C CA . PHE A 1 91 ? 7.270 3.910 1.184 1.00 85.12 91 PHE A CA 1
ATOM 694 C C . PHE A 1 91 ? 6.730 4.870 2.251 1.00 85.12 91 PHE A C 1
ATOM 696 O O . PHE A 1 91 ? 6.557 6.055 1.979 1.00 85.12 91 PHE A O 1
ATOM 703 N N . ASP A 1 92 ? 6.454 4.387 3.467 1.00 78.81 92 ASP A N 1
ATOM 704 C CA . ASP A 1 92 ? 5.941 5.235 4.558 1.00 78.81 92 ASP A CA 1
ATOM 705 C C . ASP A 1 92 ? 6.937 6.330 4.973 1.00 78.81 92 ASP A C 1
ATOM 707 O O . ASP A 1 92 ? 6.532 7.418 5.376 1.00 78.81 92 ASP A O 1
ATOM 711 N N . GLY A 1 93 ? 8.240 6.077 4.805 1.00 76.50 93 GLY A N 1
ATOM 712 C CA . GLY A 1 93 ? 9.304 7.076 4.958 1.00 76.50 93 GLY A CA 1
ATOM 713 C C . GLY A 1 93 ? 9.566 7.928 3.707 1.00 76.50 93 GLY A C 1
ATOM 714 O O . GLY A 1 93 ? 10.527 8.696 3.686 1.00 76.50 93 GLY A O 1
ATOM 715 N N . GLY A 1 94 ? 8.754 7.785 2.656 1.00 73.94 94 GLY A N 1
ATOM 716 C CA . GLY A 1 94 ? 9.001 8.347 1.329 1.00 73.94 94 GLY A CA 1
ATOM 717 C C . GLY A 1 94 ? 9.828 7.427 0.423 1.00 73.94 94 GLY A C 1
ATOM 718 O O . GLY A 1 94 ? 10.181 6.307 0.781 1.00 73.94 94 GLY A O 1
ATOM 719 N N . VAL A 1 95 ? 10.121 7.901 -0.793 1.00 73.56 95 VAL A N 1
ATOM 720 C CA . VAL A 1 95 ? 10.740 7.088 -1.870 1.00 73.56 95 VAL A CA 1
ATOM 721 C C . VAL A 1 95 ? 12.280 7.096 -1.817 1.00 73.56 95 VAL A C 1
ATOM 723 O O . VAL A 1 95 ? 12.934 6.249 -2.420 1.00 73.56 95 VAL A O 1
ATOM 726 N N . GLY A 1 96 ? 12.869 8.039 -1.075 1.00 77.00 96 GLY A N 1
ATOM 727 C CA . GLY A 1 96 ? 14.288 8.052 -0.700 1.00 77.00 96 GLY A CA 1
ATOM 728 C C . GLY A 1 96 ? 15.286 7.674 -1.807 1.00 77.00 96 GLY A C 1
ATOM 729 O O . GLY A 1 96 ? 15.209 8.148 -2.942 1.00 77.00 96 GLY A O 1
ATOM 730 N N . ILE A 1 97 ? 16.249 6.821 -1.444 1.00 72.31 97 ILE A N 1
ATOM 731 C CA . ILE A 1 97 ? 17.367 6.360 -2.290 1.00 72.31 97 ILE A CA 1
ATOM 732 C C . ILE A 1 97 ? 16.887 5.435 -3.424 1.00 72.31 97 ILE A C 1
ATOM 734 O O . ILE A 1 97 ? 17.526 5.323 -4.466 1.00 72.31 97 ILE A O 1
ATOM 738 N N . GLU A 1 98 ? 15.729 4.805 -3.259 1.00 79.88 98 GLU A N 1
ATOM 739 C CA . GLU A 1 98 ? 15.208 3.752 -4.139 1.00 79.88 98 GLU A CA 1
ATOM 740 C C . GLU A 1 98 ? 14.401 4.307 -5.323 1.00 79.88 98 GLU A C 1
ATOM 742 O O . GLU A 1 98 ? 13.897 3.560 -6.168 1.00 79.88 98 GLU A O 1
ATOM 747 N N . ARG A 1 99 ? 14.298 5.638 -5.408 1.00 83.94 99 ARG A N 1
ATOM 748 C CA . ARG A 1 99 ? 13.494 6.371 -6.389 1.00 83.94 99 ARG A CA 1
ATOM 749 C C . ARG A 1 99 ? 13.782 5.989 -7.835 1.00 83.94 99 ARG A C 1
ATOM 751 O O . ARG A 1 99 ? 12.833 5.813 -8.596 1.00 83.94 99 ARG A O 1
ATOM 758 N N . SER A 1 100 ? 15.050 5.882 -8.227 1.00 85.69 100 SER A N 1
ATOM 759 C CA . SER A 1 100 ? 15.431 5.549 -9.607 1.00 85.69 100 SER A CA 1
ATOM 760 C C . SER A 1 100 ? 14.955 4.149 -9.989 1.00 85.69 100 SER A C 1
ATOM 762 O O . SER A 1 100 ? 14.194 3.999 -10.945 1.00 85.69 100 SER A O 1
ATOM 764 N N . THR A 1 101 ? 15.311 3.149 -9.182 1.00 88.38 101 THR A N 1
ATOM 765 C CA . THR A 1 101 ? 14.918 1.749 -9.373 1.00 88.38 101 THR A CA 1
ATOM 766 C C . THR A 1 101 ? 13.402 1.604 -9.423 1.00 88.38 101 THR A C 1
ATOM 768 O O . THR A 1 101 ? 12.858 0.988 -10.340 1.00 88.38 101 THR A O 1
ATOM 771 N N . PHE A 1 102 ? 12.686 2.219 -8.480 1.00 90.50 102 PHE A N 1
ATOM 772 C CA . PHE A 1 102 ? 11.231 2.144 -8.463 1.00 90.50 102 PHE A CA 1
ATOM 773 C C . PHE A 1 102 ? 10.597 2.815 -9.691 1.00 90.50 102 PHE A C 1
ATOM 775 O O . PHE A 1 102 ? 9.692 2.249 -10.309 1.00 90.50 102 PHE A O 1
ATOM 782 N N . MET A 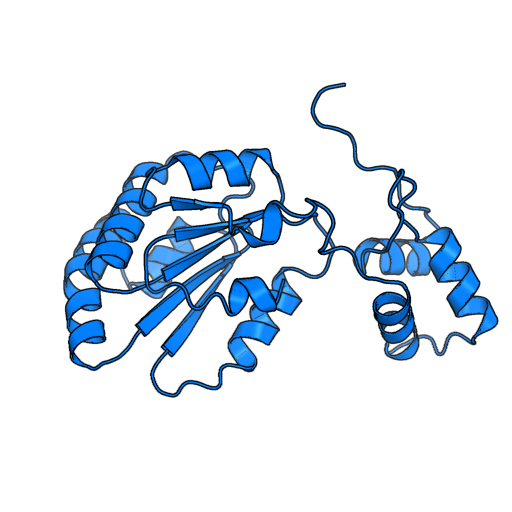1 103 ? 11.098 3.983 -10.107 1.00 89.44 103 MET A N 1
ATOM 783 C CA . MET A 1 103 ? 10.635 4.652 -11.323 1.00 89.44 103 MET A CA 1
ATOM 784 C C . MET A 1 103 ? 10.829 3.794 -12.573 1.00 89.44 103 MET A C 1
ATOM 786 O O . MET A 1 103 ? 9.934 3.763 -13.423 1.00 89.44 103 MET A O 1
ATOM 790 N N . ASP A 1 104 ? 11.960 3.107 -12.707 1.00 89.62 104 ASP A N 1
ATOM 791 C CA . ASP A 1 104 ? 12.224 2.278 -13.881 1.00 89.62 104 ASP A CA 1
ATOM 792 C C . ASP A 1 104 ? 11.367 1.009 -13.901 1.00 89.62 104 ASP A C 1
ATOM 794 O O . ASP A 1 104 ? 10.824 0.655 -14.953 1.00 89.62 104 ASP A O 1
ATOM 798 N N . LEU A 1 105 ? 11.107 0.405 -12.739 1.00 91.62 105 LEU A N 1
ATOM 799 C CA . LEU A 1 105 ? 10.123 -0.672 -12.620 1.00 91.62 105 LEU A CA 1
ATOM 800 C C . LEU A 1 105 ? 8.715 -0.200 -13.026 1.00 91.62 105 LEU A C 1
ATOM 802 O O . LEU A 1 105 ? 8.012 -0.910 -13.750 1.00 91.62 105 LEU A O 1
ATOM 806 N N . ILE A 1 106 ? 8.305 1.014 -12.631 1.00 90.50 106 ILE A N 1
ATOM 807 C CA . ILE A 1 106 ? 7.020 1.603 -13.053 1.00 90.50 106 ILE A CA 1
ATOM 808 C C . ILE A 1 106 ? 6.977 1.785 -14.576 1.00 90.50 106 ILE A C 1
ATOM 810 O O . ILE A 1 106 ? 5.943 1.530 -15.200 1.00 90.50 106 ILE A O 1
ATOM 814 N N . ARG A 1 107 ? 8.082 2.221 -15.195 1.00 90.56 107 ARG A N 1
ATOM 815 C CA . ARG A 1 107 ? 8.172 2.381 -16.657 1.00 90.56 107 ARG A CA 1
ATOM 816 C C . ARG A 1 107 ? 7.972 1.047 -17.369 1.00 90.56 107 ARG A C 1
ATOM 818 O O . ARG A 1 107 ? 7.152 0.987 -18.288 1.00 90.56 107 ARG A O 1
ATOM 825 N N . ALA A 1 108 ? 8.648 -0.006 -16.912 1.00 91.25 108 ALA A N 1
ATOM 826 C CA . ALA A 1 108 ? 8.490 -1.352 -17.453 1.00 91.25 108 ALA A CA 1
ATOM 827 C C . ALA A 1 108 ? 7.044 -1.854 -17.286 1.00 91.25 108 ALA A C 1
ATOM 829 O O . ALA A 1 108 ? 6.426 -2.324 -18.245 1.00 91.25 108 ALA A O 1
ATOM 830 N N . ALA A 1 109 ? 6.461 -1.697 -16.092 1.00 90.81 109 ALA A N 1
ATOM 831 C CA . ALA A 1 109 ? 5.086 -2.108 -15.816 1.00 90.81 109 ALA A CA 1
ATOM 832 C C . ALA A 1 109 ? 4.082 -1.388 -16.731 1.00 90.81 109 ALA A C 1
ATOM 834 O O . ALA A 1 109 ? 3.223 -2.021 -17.351 1.00 90.81 109 ALA A O 1
ATOM 835 N N . PHE A 1 110 ? 4.236 -0.071 -16.892 1.00 89.56 110 PHE A N 1
ATOM 836 C CA . PHE A 1 110 ? 3.398 0.731 -17.778 1.00 89.56 110 PHE A CA 1
ATOM 837 C C . PHE A 1 110 ? 3.483 0.264 -19.240 1.00 89.56 110 PHE A C 1
ATOM 839 O O . PHE A 1 110 ? 2.446 0.047 -19.874 1.00 89.56 110 PHE A O 1
ATOM 846 N N . ALA A 1 111 ? 4.696 0.062 -19.763 1.00 89.62 111 ALA A N 1
ATOM 847 C CA . ALA A 1 111 ? 4.928 -0.355 -21.148 1.00 89.62 111 ALA A CA 1
ATOM 848 C C . ALA A 1 111 ? 4.318 -1.733 -21.468 1.00 89.62 111 ALA A C 1
ATOM 850 O O . ALA A 1 111 ? 3.853 -1.987 -22.586 1.00 89.62 111 ALA A O 1
ATOM 851 N N . HIS A 1 112 ? 4.273 -2.623 -20.478 1.00 90.94 112 HIS A N 1
ATOM 852 C CA . HIS A 1 112 ? 3.919 -4.026 -20.681 1.00 90.94 112 HIS A CA 1
ATOM 853 C C . HIS A 1 112 ? 2.585 -4.445 -20.057 1.00 90.94 112 HIS A C 1
ATOM 855 O O . HIS A 1 112 ? 2.233 -5.618 -20.104 1.00 90.94 112 HIS A O 1
ATOM 861 N N . GLY A 1 113 ? 1.762 -3.498 -19.603 1.00 86.50 113 GLY A N 1
ATOM 862 C CA . GLY A 1 113 ? 0.399 -3.816 -19.163 1.00 86.50 113 GLY A CA 1
ATOM 863 C C . GLY A 1 113 ? 0.332 -4.431 -17.763 1.00 86.50 113 GLY A C 1
ATOM 864 O O . GLY A 1 113 ? -0.528 -5.270 -17.499 1.00 86.50 113 GLY A O 1
ATOM 865 N N . HIS A 1 114 ? 1.251 -4.046 -16.879 1.00 89.62 114 HIS A N 1
ATOM 866 C CA . HIS A 1 114 ? 1.268 -4.437 -15.472 1.00 89.62 114 HIS A CA 1
ATOM 867 C C . HIS A 1 114 ? 1.045 -3.229 -14.573 1.00 89.62 114 HIS A C 1
ATOM 869 O O . HIS A 1 114 ? 1.249 -2.082 -14.979 1.00 89.62 114 HIS A O 1
ATOM 875 N N . HIS A 1 115 ? 0.597 -3.493 -13.351 1.00 87.31 115 HIS A N 1
ATOM 876 C CA . HIS A 1 115 ? 0.144 -2.449 -12.444 1.00 87.31 115 HIS A CA 1
ATOM 877 C C . HIS A 1 115 ? 0.794 -2.588 -11.074 1.00 87.31 115 HIS A C 1
ATOM 879 O O . HIS A 1 115 ? 0.788 -3.670 -10.496 1.00 87.31 115 HIS A O 1
ATOM 885 N N . PHE A 1 116 ? 1.313 -1.489 -10.546 1.00 88.69 116 PHE A N 1
ATOM 886 C CA . PHE A 1 116 ? 1.730 -1.395 -9.157 1.00 88.69 116 PHE A CA 1
ATOM 887 C C . PHE A 1 116 ? 0.686 -0.634 -8.351 1.00 88.69 116 PHE A C 1
ATOM 889 O O . PHE A 1 116 ? 0.149 0.373 -8.811 1.00 88.69 116 PHE A O 1
ATOM 896 N N . ILE A 1 117 ? 0.403 -1.114 -7.150 1.00 85.75 117 ILE A N 1
ATOM 897 C CA . ILE A 1 117 ? -0.377 -0.397 -6.152 1.00 85.75 117 ILE A CA 1
ATOM 898 C C . ILE A 1 117 ? 0.547 -0.124 -4.981 1.00 85.75 117 ILE A C 1
ATOM 900 O O . ILE A 1 117 ? 1.124 -1.049 -4.425 1.00 85.75 117 ILE A O 1
ATOM 904 N N . VAL A 1 118 ? 0.683 1.136 -4.605 1.00 86.06 118 VAL A N 1
ATOM 905 C CA . VAL A 1 118 ? 1.448 1.543 -3.430 1.00 86.06 118 VAL A CA 1
ATOM 906 C C . VAL A 1 118 ? 0.468 1.943 -2.345 1.00 86.06 118 VAL A C 1
ATOM 908 O O . VAL A 1 118 ? -0.364 2.817 -2.565 1.00 86.06 118 VAL A O 1
ATOM 911 N N . VAL A 1 119 ? 0.561 1.307 -1.185 1.00 84.62 119 VAL A N 1
ATOM 912 C CA . VAL A 1 119 ? -0.245 1.612 -0.006 1.00 84.62 119 VAL A CA 1
ATOM 913 C C . VAL A 1 119 ? 0.669 2.235 1.045 1.00 84.62 119 VAL A C 1
ATOM 915 O O . VAL A 1 119 ? 1.634 1.605 1.475 1.00 84.62 119 VAL A O 1
ATOM 918 N N . VAL A 1 120 ? 0.372 3.475 1.430 1.00 83.62 120 VAL A N 1
ATOM 919 C CA . VAL A 1 120 ? 1.173 4.278 2.368 1.00 83.62 120 VAL A CA 1
ATOM 920 C C . VAL A 1 120 ? 0.318 4.880 3.478 1.00 83.62 120 VAL A C 1
ATOM 922 O O . VAL A 1 120 ? -0.904 5.016 3.359 1.00 83.62 120 VAL A O 1
ATOM 925 N N . GLN A 1 121 ? 0.979 5.239 4.573 1.00 79.88 121 GLN A N 1
ATOM 926 C CA . GLN A 1 121 ? 0.356 5.724 5.802 1.00 79.88 121 GLN A CA 1
ATOM 927 C C . GLN A 1 121 ? 0.123 7.228 5.867 1.00 79.88 121 GLN A C 1
ATOM 929 O O . GLN A 1 121 ? -0.710 7.647 6.666 1.00 79.88 121 GLN A O 1
ATOM 934 N N . SER A 1 122 ? 0.836 8.021 5.063 1.00 77.12 122 SER A N 1
ATOM 935 C CA . SER A 1 122 ? 0.745 9.484 5.081 1.00 77.12 122 SER A CA 1
ATOM 936 C C . SER A 1 122 ? 0.371 10.066 3.718 1.00 77.12 122 SER A C 1
ATOM 938 O O . SER A 1 122 ? 0.724 9.520 2.664 1.00 77.12 122 SER A O 1
ATOM 940 N N . THR A 1 123 ? -0.348 11.191 3.736 1.00 75.44 123 THR A N 1
ATOM 941 C CA . THR A 1 123 ? -0.687 11.953 2.527 1.00 75.44 123 THR A CA 1
ATOM 942 C C . THR A 1 123 ? 0.584 12.468 1.848 1.00 75.44 123 THR A C 1
ATOM 944 O O . THR A 1 123 ? 0.691 12.435 0.623 1.00 75.44 123 THR A O 1
ATOM 947 N N . GLU A 1 124 ? 1.599 12.865 2.619 1.00 79.44 124 GLU A N 1
ATOM 948 C CA . GLU A 1 124 ? 2.883 13.341 2.103 1.00 79.44 124 GLU A CA 1
ATOM 949 C C . GLU A 1 124 ? 3.608 12.253 1.307 1.00 79.44 124 GLU A C 1
ATOM 951 O O . GLU A 1 124 ? 4.047 12.506 0.184 1.00 79.44 124 GLU A O 1
ATOM 956 N N . ALA A 1 125 ? 3.694 11.030 1.843 1.00 80.19 125 ALA A N 1
ATOM 957 C CA . ALA A 1 125 ? 4.279 9.904 1.121 1.00 80.19 125 ALA A CA 1
ATOM 958 C C . ALA A 1 125 ? 3.468 9.576 -0.138 1.00 80.19 125 ALA A C 1
ATOM 960 O O . ALA A 1 125 ? 4.040 9.306 -1.196 1.00 80.19 125 ALA A O 1
ATOM 961 N N . ALA A 1 126 ? 2.136 9.655 -0.061 1.00 79.75 126 ALA A N 1
ATOM 962 C CA . ALA A 1 126 ? 1.290 9.388 -1.215 1.00 79.75 126 ALA A CA 1
ATOM 963 C C . ALA A 1 126 ? 1.504 10.400 -2.343 1.00 79.75 126 ALA A C 1
ATOM 965 O O . ALA A 1 126 ? 1.611 10.001 -3.503 1.00 79.75 126 ALA A O 1
ATOM 966 N N . ASN A 1 127 ? 1.618 11.686 -2.008 1.00 79.81 127 ASN A N 1
ATOM 967 C CA . ASN A 1 127 ? 1.952 12.746 -2.958 1.00 79.81 127 ASN A CA 1
ATOM 968 C C . ASN A 1 127 ? 3.338 12.510 -3.574 1.00 79.81 127 ASN A C 1
ATOM 970 O O . ASN A 1 127 ? 3.478 12.509 -4.794 1.00 79.81 127 ASN A O 1
ATOM 974 N N . GLN A 1 128 ? 4.348 12.197 -2.752 1.00 81.94 128 GLN A N 1
ATOM 975 C CA . GLN A 1 128 ? 5.702 11.917 -3.240 1.00 81.94 128 GLN A CA 1
ATOM 976 C C . GLN A 1 128 ? 5.745 10.771 -4.254 1.00 81.94 128 GLN A C 1
ATOM 978 O O . GLN A 1 128 ? 6.483 10.865 -5.235 1.00 81.94 128 GLN A O 1
ATOM 983 N N . VAL A 1 129 ? 4.977 9.700 -4.024 1.00 81.81 129 VAL A N 1
ATOM 984 C CA . VAL A 1 129 ? 4.898 8.550 -4.936 1.00 81.81 129 VAL A CA 1
ATOM 985 C C . VAL A 1 129 ? 4.070 8.889 -6.184 1.00 81.81 129 VAL A C 1
ATOM 987 O O . VAL A 1 129 ? 4.434 8.500 -7.297 1.00 81.81 129 VAL A O 1
ATOM 990 N N . ALA A 1 130 ? 2.961 9.615 -6.026 1.00 79.12 130 ALA A N 1
ATOM 991 C CA . ALA A 1 130 ? 2.087 9.996 -7.133 1.00 79.12 130 ALA A CA 1
ATOM 992 C C . ALA A 1 130 ? 2.779 10.944 -8.124 1.00 79.12 130 ALA A C 1
ATOM 994 O O . ALA A 1 130 ? 2.585 10.803 -9.332 1.00 79.12 130 ALA A O 1
ATOM 995 N N . ASP A 1 131 ? 3.665 11.812 -7.635 1.00 80.00 131 ASP A N 1
ATOM 996 C CA . ASP A 1 131 ? 4.409 12.785 -8.441 1.00 80.00 131 ASP A CA 1
ATOM 997 C C . ASP A 1 131 ? 5.710 12.228 -9.048 1.00 80.00 131 ASP A C 1
ATOM 999 O O . ASP A 1 131 ? 6.466 12.952 -9.698 1.00 80.00 131 ASP A O 1
ATOM 1003 N N . LEU A 1 132 ? 6.005 10.931 -8.886 1.00 78.06 132 LEU A N 1
ATOM 1004 C CA . LEU A 1 132 ? 7.250 10.347 -9.403 1.00 78.06 132 LEU A CA 1
ATOM 1005 C C . LEU A 1 132 ? 7.354 10.353 -10.934 1.00 78.06 132 LEU A C 1
ATOM 1007 O O . LEU A 1 132 ? 8.462 10.401 -11.468 1.00 78.06 132 LEU A O 1
ATOM 1011 N N . ASN A 1 133 ? 6.239 10.211 -11.653 1.00 67.06 133 ASN A N 1
ATOM 1012 C CA . ASN A 1 133 ? 6.257 9.913 -13.089 1.00 67.06 133 ASN A CA 1
ATOM 1013 C C . ASN A 1 133 ? 5.010 10.427 -13.842 1.00 67.06 133 ASN A C 1
ATOM 1015 O O . ASN A 1 133 ? 4.669 9.880 -14.894 1.00 67.06 133 ASN A O 1
ATOM 1019 N N . GLY A 1 134 ? 4.331 11.453 -13.309 1.00 67.06 134 GLY A N 1
ATOM 1020 C CA . GLY A 1 134 ? 3.248 12.224 -13.944 1.00 67.06 134 GLY A CA 1
ATOM 1021 C C . GLY A 1 134 ? 2.134 11.389 -14.590 1.00 67.06 134 GLY A C 1
ATOM 1022 O O . GLY A 1 134 ? 1.132 11.076 -13.969 1.00 67.06 134 GLY A O 1
ATOM 1023 N N . ALA A 1 135 ? 2.296 11.013 -15.863 1.00 64.25 135 ALA A N 1
ATOM 1024 C CA . ALA A 1 135 ? 1.312 10.214 -16.605 1.00 64.25 135 ALA A CA 1
ATOM 1025 C C . ALA A 1 135 ? 1.233 8.734 -16.167 1.00 64.25 135 ALA A C 1
ATOM 1027 O O . ALA A 1 135 ? 0.269 8.038 -16.497 1.00 64.25 135 ALA A O 1
ATOM 1028 N N . ARG A 1 136 ? 2.262 8.223 -15.477 1.00 73.25 136 ARG A N 1
ATOM 1029 C CA . ARG A 1 136 ? 2.410 6.790 -15.140 1.00 73.25 136 ARG A CA 1
ATOM 1030 C C . ARG A 1 136 ? 2.185 6.480 -13.665 1.00 73.25 136 ARG A C 1
ATOM 1032 O O . ARG A 1 136 ? 2.018 5.312 -13.320 1.00 73.25 136 ARG A O 1
ATOM 1039 N N . THR A 1 137 ? 2.193 7.505 -12.827 1.00 70.94 137 THR A N 1
ATOM 1040 C CA . THR A 1 137 ? 1.933 7.449 -11.389 1.00 70.94 137 THR A CA 1
ATOM 1041 C C . THR A 1 137 ? 0.758 8.358 -11.108 1.00 70.94 137 THR A C 1
ATOM 1043 O O . THR A 1 137 ? 0.641 9.425 -11.696 1.00 70.94 137 THR A O 1
ATOM 1046 N N . ARG A 1 138 ? -0.160 7.920 -10.263 1.00 72.75 138 ARG A N 1
ATOM 1047 C CA . ARG A 1 138 ? -1.346 8.705 -9.931 1.00 72.75 138 ARG A CA 1
ATOM 1048 C C . ARG A 1 138 ? -1.809 8.355 -8.538 1.00 72.75 138 ARG A C 1
ATOM 1050 O O . ARG A 1 138 ? -1.670 7.206 -8.115 1.00 72.75 138 ARG A O 1
ATOM 1057 N N . GLN A 1 139 ? -2.430 9.310 -7.867 1.00 68.25 139 GLN A N 1
ATOM 1058 C CA . GLN A 1 139 ? -3.297 8.962 -6.753 1.00 68.25 139 GLN A CA 1
ATOM 1059 C C . GLN A 1 139 ? -4.499 8.193 -7.294 1.00 68.25 139 GLN A C 1
ATOM 1061 O O . GLN A 1 139 ? -4.995 8.463 -8.397 1.00 68.25 139 GLN A O 1
ATOM 1066 N N . ALA A 1 140 ? -4.923 7.169 -6.562 1.00 60.75 140 ALA A N 1
ATOM 1067 C CA . ALA A 1 140 ? -6.123 6.442 -6.928 1.00 60.75 140 ALA A CA 1
ATOM 1068 C C . ALA A 1 140 ? -7.315 7.425 -6.894 1.00 60.75 140 ALA A C 1
ATOM 1070 O O . ALA A 1 140 ? -7.527 8.064 -5.866 1.00 60.75 140 ALA A O 1
ATOM 1071 N N . PRO A 1 141 ? -8.104 7.574 -7.980 1.00 56.41 141 PRO A N 1
ATOM 1072 C CA . PRO A 1 141 ? -9.202 8.547 -8.037 1.00 56.41 141 PRO A CA 1
ATOM 1073 C C . PRO A 1 141 ? -10.207 8.402 -6.894 1.00 56.41 141 PRO A C 1
ATOM 1075 O O . PRO A 1 141 ? -10.785 9.382 -6.443 1.00 56.41 141 PRO A O 1
ATOM 1078 N N . GLN A 1 142 ? -10.351 7.177 -6.388 1.00 54.25 142 GLN A N 1
ATOM 1079 C CA . GLN A 1 142 ? -11.174 6.818 -5.238 1.00 54.25 142 GLN A CA 1
ATOM 1080 C C . GLN A 1 142 ? -10.693 7.447 -3.913 1.00 54.25 142 GLN A C 1
ATOM 1082 O O . GLN A 1 142 ? -11.294 7.201 -2.873 1.00 54.25 142 GLN A O 1
ATOM 1087 N N . GLN A 1 143 ? -9.591 8.204 -3.915 1.00 52.81 143 GLN A N 1
ATOM 1088 C CA . GLN A 1 143 ? -9.125 8.998 -2.777 1.00 52.81 143 GLN A CA 1
ATOM 1089 C C . GLN A 1 143 ? -9.609 10.451 -2.795 1.00 52.81 143 GLN A C 1
ATOM 1091 O O . GLN A 1 143 ? -9.598 11.087 -1.746 1.00 52.81 143 GLN A O 1
ATOM 1096 N N . HIS A 1 144 ? -10.024 10.986 -3.949 1.00 50.75 144 HIS A N 1
ATOM 1097 C CA . HIS A 1 144 ? -10.410 12.397 -4.064 1.00 50.75 144 HIS A CA 1
ATOM 1098 C C . HIS A 1 144 ? -11.800 12.702 -3.497 1.00 50.75 144 HIS A C 1
ATOM 1100 O O . HIS A 1 144 ? -12.106 13.869 -3.279 1.00 50.75 144 HIS A O 1
ATOM 1106 N N . GLU A 1 145 ? -12.628 11.685 -3.245 1.00 50.97 145 GLU A N 1
ATOM 1107 C CA . GLU A 1 145 ? -13.988 11.905 -2.742 1.00 50.97 145 GLU A CA 1
ATOM 1108 C C . GLU A 1 145 ? -14.047 12.109 -1.225 1.00 50.97 145 GLU A C 1
ATOM 1110 O O . GLU A 1 145 ? -14.972 12.761 -0.775 1.00 50.97 145 GLU A O 1
ATOM 1115 N N . GLU A 1 146 ? -13.053 11.649 -0.451 1.00 54.38 146 GLU A N 1
ATOM 1116 C CA . GLU A 1 146 ? -12.846 11.979 0.971 1.00 54.38 146 GLU A CA 1
ATOM 1117 C C . GLU A 1 146 ? -11.581 11.218 1.445 1.00 54.38 146 GLU A C 1
ATOM 1119 O O . GLU A 1 146 ? -11.540 9.986 1.413 1.00 54.38 146 GLU A O 1
ATOM 1124 N N . GLU A 1 147 ? -10.538 11.899 1.941 1.00 48.34 147 GLU A N 1
ATOM 1125 C CA . GLU A 1 147 ? -9.300 11.259 2.465 1.00 48.34 147 GLU A CA 1
ATOM 1126 C C . GLU A 1 147 ? -9.557 10.222 3.588 1.00 48.34 147 GLU A C 1
ATOM 1128 O O . GLU A 1 147 ? -8.663 9.472 3.985 1.00 48.34 147 GLU A O 1
ATOM 1133 N N . ARG A 1 148 ? -10.792 10.173 4.103 1.00 54.19 148 ARG A N 1
ATOM 1134 C CA . ARG A 1 148 ? -11.225 9.509 5.337 1.00 54.19 148 ARG A CA 1
ATOM 1135 C C . ARG A 1 148 ? -12.246 8.377 5.100 1.00 54.19 148 ARG A C 1
ATOM 1137 O O . ARG A 1 148 ? -12.714 7.776 6.066 1.00 54.19 148 ARG A O 1
ATOM 1144 N N . VAL A 1 149 ? -12.516 8.003 3.836 1.00 57.12 149 VAL A N 1
ATOM 1145 C CA . VAL A 1 149 ? -13.458 6.923 3.409 1.00 57.12 149 VAL A CA 1
ATOM 1146 C C . VAL A 1 149 ? -13.048 5.521 3.884 1.00 57.12 149 VAL A C 1
ATOM 1148 O O . VAL A 1 149 ? -13.816 4.569 3.769 1.00 57.12 149 VAL A O 1
ATOM 1151 N N . TYR A 1 150 ? -11.842 5.352 4.427 1.00 64.56 150 TYR A N 1
ATOM 1152 C CA . TYR A 1 150 ? -11.338 4.036 4.827 1.00 64.56 150 TYR A CA 1
ATOM 1153 C C . TYR A 1 150 ? -11.409 3.743 6.329 1.00 64.56 150 TYR A C 1
ATOM 1155 O O . TYR A 1 150 ? -11.099 2.615 6.715 1.00 64.56 150 TYR A O 1
ATOM 1163 N N . ARG A 1 151 ? -11.828 4.707 7.164 1.00 76.06 151 ARG A N 1
ATOM 1164 C CA . ARG A 1 151 ? -12.230 4.403 8.547 1.00 76.06 151 ARG A CA 1
ATOM 1165 C C . ARG A 1 151 ? -13.523 3.597 8.534 1.00 76.06 151 ARG A C 1
ATOM 1167 O O . ARG A 1 151 ? -14.364 3.794 7.655 1.00 76.06 151 ARG A O 1
ATOM 1174 N N . TRP A 1 152 ? -13.657 2.700 9.500 1.00 80.81 152 TRP A N 1
ATOM 1175 C CA . TRP A 1 152 ? -14.781 1.778 9.556 1.00 80.81 152 TRP A CA 1
ATOM 1176 C C . TRP A 1 152 ? -16.046 2.551 9.902 1.00 80.81 152 TRP A C 1
ATOM 1178 O O . TRP A 1 152 ? -16.021 3.422 10.774 1.00 80.81 152 TRP A O 1
ATOM 1188 N N . ASP A 1 153 ? -17.134 2.260 9.197 1.00 83.50 153 ASP A N 1
ATOM 1189 C CA . ASP A 1 153 ? -18.456 2.722 9.610 1.00 83.50 153 ASP A CA 1
ATOM 1190 C C . ASP A 1 153 ? -18.915 1.981 10.882 1.00 83.50 153 ASP A C 1
ATOM 1192 O O . ASP A 1 153 ? -18.254 1.056 11.368 1.00 83.50 153 ASP A O 1
ATOM 1196 N N . GLN A 1 154 ? -20.033 2.423 11.460 1.00 84.94 154 GLN A N 1
ATOM 1197 C CA . GLN A 1 154 ? -20.539 1.855 12.711 1.00 84.94 154 GLN A CA 1
ATOM 1198 C C . GLN A 1 154 ? -20.895 0.373 12.558 1.00 84.94 154 GLN A C 1
ATOM 1200 O O . GLN A 1 154 ? -20.663 -0.404 13.479 1.00 84.94 154 GLN A O 1
ATOM 1205 N N . GLU A 1 155 ? -21.416 -0.039 11.400 1.00 83.81 155 GLU A N 1
ATOM 1206 C CA . GLU A 1 155 ? -21.787 -1.431 11.136 1.00 83.81 155 GLU A CA 1
ATOM 1207 C C . GLU A 1 155 ? -20.544 -2.326 11.086 1.00 83.81 155 GLU A C 1
ATOM 1209 O O . GLU A 1 155 ? -20.491 -3.364 11.743 1.00 83.81 155 GLU A O 1
ATOM 1214 N N . GLN A 1 156 ? -19.496 -1.895 10.385 1.00 81.50 156 GLN A N 1
ATOM 1215 C CA . GLN A 1 156 ? -18.210 -2.584 10.318 1.00 81.50 156 GLN A CA 1
ATOM 1216 C C . GLN A 1 156 ? -17.556 -2.694 11.696 1.00 81.50 156 GLN A C 1
ATOM 1218 O O . GLN A 1 156 ? -17.072 -3.767 12.062 1.00 81.50 156 GLN A O 1
ATOM 1223 N N . ALA A 1 157 ? -17.544 -1.604 12.466 1.00 84.50 157 ALA A N 1
ATOM 1224 C CA . ALA A 1 157 ? -16.982 -1.574 13.814 1.00 84.50 157 ALA A CA 1
ATOM 1225 C C . ALA A 1 157 ? -17.786 -2.451 14.787 1.00 84.50 157 ALA A C 1
ATOM 1227 O O . ALA A 1 157 ? -17.213 -3.176 15.596 1.00 84.50 157 ALA A O 1
ATOM 1228 N N . LYS A 1 158 ? -19.112 -2.476 14.657 1.00 85.44 158 LYS A N 1
ATOM 1229 C CA . LYS A 1 158 ? -19.981 -3.373 15.421 1.00 85.44 158 LYS A CA 1
ATOM 1230 C C . LYS A 1 158 ? -19.723 -4.838 15.082 1.00 85.44 158 LYS A C 1
ATOM 1232 O O . LYS A 1 158 ? -19.476 -5.641 15.977 1.00 85.44 158 LYS A O 1
ATOM 1237 N N . MET A 1 159 ? -19.670 -5.174 13.794 1.00 82.25 159 MET A N 1
ATOM 1238 C CA . MET A 1 159 ? -19.328 -6.522 13.337 1.00 82.25 159 MET A CA 1
ATOM 1239 C C . MET A 1 159 ? -17.939 -6.968 13.808 1.00 82.25 159 MET A C 1
ATOM 1241 O O . MET A 1 159 ? -17.721 -8.165 13.990 1.00 82.25 159 MET A O 1
ATOM 1245 N N . TYR A 1 160 ? -16.991 -6.038 13.969 1.00 81.94 160 TYR A N 1
ATOM 1246 C CA . TYR A 1 160 ? -15.677 -6.316 14.550 1.00 81.94 160 TYR A CA 1
ATOM 1247 C C . TYR A 1 160 ? -15.805 -6.845 15.977 1.00 81.94 160 TYR A C 1
ATOM 1249 O O . TYR A 1 160 ? -15.308 -7.928 16.279 1.00 81.94 160 TYR A O 1
ATOM 1257 N N . LEU A 1 161 ? -16.515 -6.090 16.819 1.00 82.12 161 LEU A N 1
ATOM 1258 C CA . LEU A 1 161 ? -16.713 -6.373 18.236 1.00 82.12 161 LEU A CA 1
ATOM 1259 C C . LEU A 1 161 ? -17.508 -7.664 18.438 1.00 82.12 161 LEU A C 1
ATOM 1261 O O . LEU A 1 161 ? -17.126 -8.501 19.247 1.00 82.12 161 LEU A O 1
ATOM 1265 N N . GLU A 1 162 ? -18.547 -7.883 17.631 1.00 82.19 162 GLU A N 1
ATOM 1266 C CA . GLU A 1 162 ? -19.367 -9.101 17.672 1.00 82.19 162 GLU A CA 1
ATOM 1267 C C . GLU A 1 162 ? -18.600 -10.364 17.240 1.00 82.19 162 GLU A C 1
ATOM 1269 O O . GLU A 1 162 ? -18.969 -11.480 17.610 1.00 82.19 162 GLU A O 1
ATOM 1274 N N . ARG A 1 163 ? -17.539 -10.215 16.433 1.00 75.25 163 ARG A N 1
ATOM 1275 C CA . ARG A 1 163 ? -16.718 -11.329 15.920 1.00 75.25 163 ARG A CA 1
ATOM 1276 C C . ARG A 1 163 ? -15.374 -11.480 16.636 1.00 75.25 163 ARG A C 1
ATOM 1278 O O . ARG A 1 163 ? -14.659 -12.448 16.356 1.00 75.25 163 ARG A O 1
ATOM 1285 N N . GLY A 1 164 ? -15.020 -10.545 17.517 1.00 66.31 164 GLY A N 1
ATOM 1286 C CA . GLY A 1 164 ? -13.804 -10.569 18.325 1.00 66.31 164 GLY A CA 1
ATOM 1287 C C . GLY A 1 164 ? -13.786 -11.805 19.222 1.00 66.31 164 GLY A C 1
ATOM 1288 O O . GLY A 1 164 ? -14.703 -12.043 19.999 1.00 66.31 164 GLY A O 1
ATOM 1289 N N . LYS A 1 165 ? -12.754 -12.638 19.078 1.00 50.16 165 LYS A N 1
ATOM 1290 C CA . LYS A 1 165 ? -12.750 -14.040 19.533 1.00 50.16 165 LYS A CA 1
ATOM 1291 C C . LYS A 1 165 ? -12.702 -14.270 21.053 1.00 50.16 165 LYS A C 1
ATOM 1293 O O . LYS A 1 165 ? -12.738 -15.428 21.454 1.00 50.16 165 LYS A O 1
ATOM 1298 N N . GLU A 1 166 ? -12.630 -13.234 21.888 1.00 52.38 166 GLU A N 1
ATOM 1299 C CA . GLU A 1 166 ? -12.351 -13.405 23.327 1.00 52.38 166 GLU A CA 1
ATOM 1300 C C . GLU A 1 166 ? -13.308 -12.674 24.279 1.00 52.38 166 GLU A C 1
ATOM 1302 O O . GLU A 1 166 ? -13.330 -12.992 25.465 1.00 52.38 166 GLU A O 1
ATOM 1307 N N . GLN A 1 167 ? -14.152 -11.761 23.795 1.00 55.62 167 GLN A N 1
ATOM 1308 C CA . GLN A 1 167 ? -15.112 -11.042 24.635 1.00 55.62 167 GLN A CA 1
ATOM 1309 C C . GLN A 1 167 ? -16.465 -11.023 23.924 1.00 55.62 167 GLN A C 1
ATOM 1311 O O . GLN A 1 167 ? -16.660 -10.282 22.966 1.00 55.62 167 GLN A O 1
ATOM 1316 N N . GLN A 1 168 ? -17.408 -11.857 24.376 1.00 59.22 168 GLN A N 1
ATOM 1317 C CA . GLN A 1 168 ? -18.816 -11.692 24.010 1.00 59.22 168 GLN A CA 1
ATOM 1318 C C . GLN A 1 168 ? -19.324 -10.420 24.693 1.00 59.22 168 GLN A C 1
ATOM 1320 O O . GLN A 1 168 ? -19.840 -10.463 25.806 1.00 59.22 168 GLN A O 1
ATOM 1325 N N . LEU A 1 169 ? -19.096 -9.275 24.056 1.00 65.44 169 LEU A N 1
ATOM 1326 C CA . LEU A 1 169 ? -19.636 -8.003 24.510 1.00 65.44 169 LEU A CA 1
ATOM 1327 C C . LEU A 1 169 ? -21.146 -8.005 24.241 1.00 65.44 169 LEU A C 1
ATOM 1329 O O . LEU A 1 169 ? -21.595 -8.314 23.136 1.00 65.44 169 LEU A O 1
ATOM 1333 N N . GLU A 1 170 ? -21.939 -7.683 25.259 1.00 68.31 170 GLU A N 1
ATOM 1334 C CA . GLU A 1 170 ? -23.385 -7.514 25.110 1.00 68.31 170 GLU A CA 1
ATOM 1335 C C . GLU A 1 170 ? -23.710 -6.197 24.388 1.00 68.31 170 GLU A C 1
ATOM 1337 O O . GLU A 1 170 ? -22.922 -5.252 24.397 1.00 68.31 170 GLU A O 1
ATOM 1342 N N . GLY A 1 171 ? -24.898 -6.101 23.781 1.00 64.38 171 GLY A N 1
ATOM 1343 C CA . GLY A 1 171 ? -25.264 -4.980 22.905 1.00 64.38 171 GLY A CA 1
ATOM 1344 C C . GLY A 1 171 ? -25.096 -3.578 23.512 1.00 64.38 171 GLY A C 1
ATOM 1345 O O . GLY A 1 171 ? -24.686 -2.671 22.798 1.00 64.38 171 GLY A O 1
ATOM 1346 N N . GLN A 1 172 ? -25.351 -3.386 24.813 1.00 67.75 172 GLN A N 1
ATOM 1347 C CA . GLN A 1 172 ? -25.132 -2.088 25.479 1.00 67.75 172 GLN A CA 1
ATOM 1348 C C . GLN A 1 172 ? -23.643 -1.749 25.639 1.00 67.75 172 GLN A C 1
ATOM 1350 O O . GLN A 1 172 ? -23.254 -0.598 25.457 1.00 67.75 172 GLN A O 1
ATOM 1355 N N . LEU A 1 173 ? -22.815 -2.756 25.914 1.00 81.12 173 LEU A N 1
ATOM 1356 C CA . LEU A 1 173 ? -21.372 -2.607 26.075 1.00 81.12 173 LEU A CA 1
ATOM 1357 C C . LEU A 1 173 ? -20.684 -2.344 24.725 1.00 81.12 173 LEU A C 1
ATOM 1359 O O . LEU A 1 173 ? -19.718 -1.592 24.657 1.00 81.12 173 LEU A O 1
ATOM 1363 N N . ILE A 1 174 ? -21.222 -2.904 23.635 1.00 83.94 174 ILE A N 1
ATOM 1364 C CA . ILE A 1 174 ? -20.774 -2.611 22.266 1.00 83.94 174 ILE A CA 1
ATOM 1365 C C . ILE A 1 174 ? -20.956 -1.126 21.940 1.00 83.94 174 ILE A C 1
ATOM 1367 O O . ILE A 1 174 ? -20.016 -0.492 21.468 1.00 83.94 174 ILE A O 1
ATOM 1371 N N . GLU A 1 175 ? -22.138 -0.557 22.190 1.00 86.62 175 GLU A N 1
ATOM 1372 C CA . GLU A 1 175 ? -22.390 0.859 21.882 1.00 86.62 175 GLU A CA 1
ATOM 1373 C C . GLU A 1 175 ? -21.519 1.791 22.744 1.00 86.62 175 GLU A C 1
ATOM 1375 O O . GLU A 1 175 ? -21.035 2.809 22.252 1.00 86.62 175 GLU A O 1
ATOM 1380 N N . GLU A 1 176 ? -21.257 1.435 24.007 1.00 87.75 176 GLU A N 1
ATOM 1381 C CA . GLU A 1 176 ? -20.335 2.181 24.874 1.00 87.75 176 GLU A CA 1
ATOM 1382 C C . GLU A 1 176 ? -18.899 2.162 24.332 1.00 87.75 176 GLU A C 1
ATOM 1384 O O . GLU A 1 176 ? -18.289 3.220 24.162 1.00 87.75 176 GLU A O 1
ATOM 1389 N N . VAL A 1 177 ? -18.386 0.980 23.979 1.00 87.00 177 VAL A N 1
ATOM 1390 C CA . VAL A 1 177 ? -17.056 0.822 23.373 1.00 87.00 177 VAL A CA 1
ATOM 1391 C C . VAL A 1 177 ? -16.953 1.613 22.072 1.00 87.00 177 VAL A C 1
ATOM 1393 O O . VAL A 1 177 ? -15.964 2.310 21.860 1.00 87.00 177 VAL A O 1
ATOM 1396 N N . LEU A 1 178 ? -17.972 1.558 21.210 1.00 90.00 178 LEU A N 1
ATOM 1397 C CA . LEU A 1 178 ? -17.983 2.333 19.972 1.00 90.00 178 LEU A CA 1
ATOM 1398 C C . LEU A 1 178 ? -17.975 3.838 20.257 1.00 90.00 178 LEU A C 1
ATOM 1400 O O . LEU A 1 178 ? -17.180 4.557 19.662 1.00 90.00 178 LEU A O 1
ATOM 1404 N N . ASN A 1 179 ? -18.774 4.339 21.194 1.00 91.25 179 ASN A N 1
ATOM 1405 C CA . ASN A 1 179 ? -18.745 5.766 21.520 1.00 91.25 179 ASN A CA 1
ATOM 1406 C C . ASN A 1 179 ? -17.368 6.220 22.029 1.00 91.25 179 ASN A C 1
ATOM 1408 O O . ASN A 1 179 ? -16.891 7.284 21.641 1.00 91.25 179 ASN A O 1
ATOM 1412 N N . MET A 1 180 ? -16.706 5.400 22.846 1.00 91.00 180 MET A N 1
ATOM 1413 C CA . MET A 1 180 ? -15.416 5.744 23.449 1.00 91.00 180 MET A CA 1
ATOM 1414 C C . MET A 1 180 ? -14.220 5.533 22.513 1.00 91.00 180 MET A C 1
ATOM 1416 O O . MET A 1 180 ? -13.218 6.229 22.638 1.00 91.00 180 MET A O 1
ATOM 1420 N N . ALA A 1 181 ? -14.315 4.606 21.560 1.00 89.56 181 ALA A N 1
ATOM 1421 C CA . ALA A 1 181 ? -13.274 4.334 20.569 1.00 89.56 181 ALA A CA 1
ATOM 1422 C C . ALA A 1 181 ? -13.462 5.115 19.256 1.00 89.56 181 ALA A C 1
ATOM 1424 O O . ALA A 1 181 ? -12.721 4.902 18.291 1.00 89.56 181 ALA A O 1
ATOM 1425 N N . GLN A 1 182 ? -14.465 5.994 19.176 1.00 90.19 182 GLN A N 1
ATOM 1426 C CA . GLN A 1 182 ? -14.648 6.855 18.016 1.00 90.19 182 GLN A CA 1
ATOM 1427 C C . GLN A 1 182 ? -13.521 7.893 17.952 1.00 90.19 182 GLN A C 1
ATOM 1429 O O . GLN A 1 182 ? -13.159 8.507 18.954 1.00 90.19 182 GLN A O 1
ATOM 1434 N N . VAL A 1 183 ? -12.968 8.114 16.758 1.00 87.12 183 VAL A N 1
ATOM 1435 C CA . VAL A 1 183 ? -11.927 9.129 16.564 1.00 87.12 183 VAL A CA 1
ATOM 1436 C C . VAL A 1 183 ? -12.541 10.517 16.791 1.00 87.12 183 VAL A C 1
ATOM 1438 O O . VAL A 1 183 ? -13.487 10.864 16.083 1.00 87.12 183 VAL A O 1
ATOM 1441 N N . PRO A 1 184 ? -12.022 11.337 17.722 1.00 85.62 184 PRO A N 1
ATOM 1442 C CA . PRO A 1 184 ? -12.651 12.604 18.087 1.00 85.62 184 PRO A CA 1
ATOM 1443 C C . PRO A 1 184 ? -12.252 13.728 17.115 1.00 85.62 184 PRO A C 1
ATOM 1445 O O . PRO A 1 184 ? -11.526 14.655 17.471 1.00 85.62 184 PRO A O 1
ATOM 1448 N N . ASP A 1 185 ? -12.693 13.628 15.862 1.00 80.88 185 ASP A N 1
ATOM 1449 C CA . ASP A 1 185 ? -12.597 14.688 14.854 1.00 80.88 185 ASP A CA 1
ATOM 1450 C C . ASP A 1 185 ? -13.968 14.983 14.223 1.00 80.88 185 ASP A C 1
ATOM 1452 O O . ASP A 1 185 ? -14.957 14.323 14.531 1.00 80.88 185 ASP A O 1
ATOM 1456 N N . ASP A 1 186 ? -14.031 15.972 13.326 1.00 77.56 186 ASP A N 1
ATOM 1457 C CA . ASP A 1 186 ? -15.280 16.425 12.687 1.00 77.56 186 ASP A CA 1
ATOM 1458 C C . ASP A 1 186 ? -16.020 15.324 11.886 1.00 77.56 186 ASP A C 1
ATOM 1460 O O . ASP A 1 186 ? -17.145 15.535 11.437 1.00 77.56 186 ASP A O 1
ATOM 1464 N N . PHE A 1 187 ? -15.394 14.160 11.677 1.00 75.56 187 PHE A N 1
ATOM 1465 C CA . PHE A 1 187 ? -15.912 13.051 10.874 1.00 75.56 187 PHE A CA 1
ATOM 1466 C C . PHE A 1 187 ? -16.340 11.857 11.731 1.00 75.56 187 PHE A C 1
ATOM 1468 O O . PHE A 1 187 ? -17.220 11.093 11.324 1.00 75.56 187 PHE A O 1
ATOM 1475 N N . GLY A 1 188 ? -15.692 11.654 12.879 1.00 77.69 188 GLY A N 1
ATOM 1476 C CA . GLY A 1 188 ? -15.881 10.472 13.709 1.00 77.69 188 GLY A CA 1
ATOM 1477 C C . GLY A 1 188 ? -15.299 9.206 13.067 1.00 77.69 188 GLY A C 1
ATOM 1478 O O . GLY A 1 188 ? -14.237 9.223 12.428 1.00 77.69 188 GLY A O 1
ATOM 1479 N N . ARG A 1 189 ? -16.046 8.101 13.194 1.00 86.38 189 ARG A N 1
ATOM 1480 C CA . ARG A 1 189 ? -15.711 6.741 12.716 1.00 86.38 189 ARG A CA 1
ATOM 1481 C C . ARG A 1 189 ? -14.605 6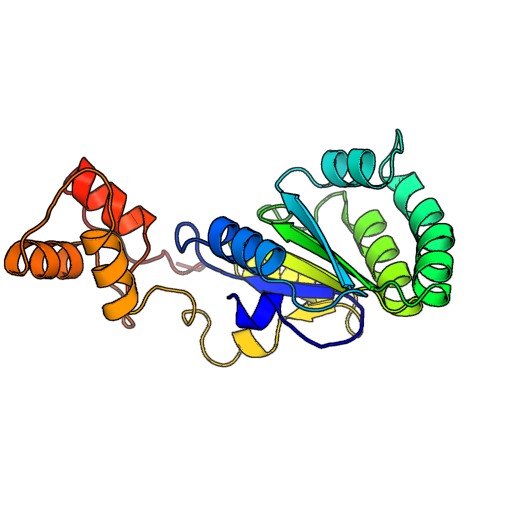.038 13.508 1.00 86.38 189 ARG A C 1
ATOM 1483 O O . ARG A 1 189 ? -14.047 6.591 14.452 1.00 86.38 189 ARG A O 1
ATOM 1490 N N . TRP A 1 190 ? -14.320 4.792 13.128 1.00 87.44 190 TRP A N 1
ATOM 1491 C CA . TRP A 1 190 ? -13.518 3.872 13.933 1.00 87.44 190 TRP A CA 1
ATOM 1492 C C . TRP A 1 190 ? -12.300 3.319 13.205 1.00 87.44 190 TRP A C 1
ATOM 1494 O O . TRP A 1 190 ? -12.298 3.136 11.981 1.00 87.44 190 TRP A O 1
ATOM 1504 N N . LYS A 1 191 ? -11.271 2.992 13.988 1.00 87.00 191 LYS A N 1
ATOM 1505 C CA . LYS A 1 191 ? -10.129 2.184 13.557 1.00 87.00 191 LYS A CA 1
ATOM 1506 C C . LYS A 1 191 ? -10.067 0.946 14.451 1.00 87.00 191 LYS A C 1
ATOM 1508 O O . LYS A 1 191 ? -10.141 1.106 15.664 1.00 87.00 191 LYS A O 1
ATOM 1513 N N . PRO A 1 192 ? -9.890 -0.264 13.899 1.00 84.25 192 PRO A N 1
ATOM 1514 C CA . PRO A 1 192 ? -9.739 -1.474 14.707 1.00 84.25 192 PRO A CA 1
ATOM 1515 C C . PRO A 1 192 ? -8.682 -1.354 15.808 1.00 84.25 192 PRO A C 1
ATOM 1517 O O . PRO A 1 192 ? -8.947 -1.734 16.937 1.00 84.25 192 PRO A O 1
ATOM 1520 N N . VAL A 1 193 ? -7.529 -0.744 15.511 1.00 84.88 193 VAL A N 1
ATOM 1521 C CA . VAL A 1 193 ? -6.464 -0.553 16.512 1.00 84.88 193 VAL A CA 1
ATOM 1522 C C . VAL A 1 193 ? -6.904 0.344 17.670 1.00 84.88 193 VAL A C 1
ATOM 1524 O O . VAL A 1 193 ? -6.566 0.055 18.809 1.00 84.88 193 VAL A O 1
ATOM 1527 N N . ASP A 1 194 ? -7.681 1.390 17.393 1.00 87.56 194 ASP A N 1
ATOM 1528 C CA . ASP A 1 194 ? -8.199 2.303 18.418 1.00 87.56 194 ASP A CA 1
ATOM 1529 C C . ASP A 1 194 ? -9.251 1.601 19.302 1.00 87.56 194 ASP A C 1
ATOM 1531 O O . ASP A 1 194 ? -9.285 1.796 20.516 1.00 87.56 194 ASP A O 1
ATOM 1535 N N . ILE A 1 195 ? -10.076 0.731 18.701 1.00 86.12 195 ILE A N 1
ATOM 1536 C CA . ILE A 1 195 ? -11.023 -0.134 19.422 1.00 86.12 195 ILE A CA 1
ATOM 1537 C C . ILE A 1 195 ? -10.269 -1.122 20.321 1.00 86.12 195 ILE A C 1
ATOM 1539 O O . ILE A 1 195 ? -10.597 -1.253 21.499 1.00 86.12 195 ILE A O 1
ATOM 1543 N N . ASP A 1 196 ? -9.247 -1.795 19.787 1.00 86.25 196 ASP A N 1
ATOM 1544 C CA . ASP A 1 196 ? -8.437 -2.759 20.534 1.00 86.25 196 ASP A CA 1
ATOM 1545 C C . ASP A 1 196 ? -7.671 -2.084 21.684 1.00 86.25 196 ASP A C 1
ATOM 1547 O O . ASP A 1 196 ? -7.647 -2.610 22.797 1.00 86.25 196 ASP A O 1
ATOM 1551 N N . GLU A 1 197 ? -7.072 -0.909 21.452 1.00 85.31 197 GLU A N 1
ATOM 1552 C CA . GLU A 1 197 ? -6.359 -0.148 22.487 1.00 85.31 197 GLU A CA 1
ATOM 1553 C C . GLU A 1 197 ? -7.315 0.271 23.610 1.00 85.31 197 GLU A C 1
ATOM 1555 O O . GLU A 1 197 ? -6.975 0.121 24.789 1.00 85.31 197 GLU A O 1
ATOM 1560 N N . TYR A 1 198 ? -8.527 0.719 23.271 1.00 88.31 198 TYR A N 1
ATOM 1561 C CA . TYR A 1 198 ? -9.546 1.035 24.267 1.00 88.31 198 TYR A CA 1
ATOM 1562 C C . TYR A 1 198 ? -9.968 -0.205 25.069 1.00 88.31 198 TYR A C 1
ATOM 1564 O O . TYR A 1 198 ? -9.969 -0.155 26.298 1.00 88.31 198 TYR A O 1
ATOM 1572 N N . LEU A 1 199 ? -10.248 -1.338 24.416 1.00 85.94 199 LEU A N 1
ATOM 1573 C CA . LEU A 1 199 ? -10.611 -2.585 25.105 1.00 85.94 199 LEU A CA 1
ATOM 1574 C C . LEU A 1 199 ? -9.503 -3.095 26.039 1.00 85.94 199 LEU A C 1
ATOM 1576 O O . LEU A 1 199 ? -9.793 -3.671 27.086 1.00 85.94 199 LEU A O 1
ATOM 1580 N N . GLN A 1 200 ? -8.236 -2.890 25.674 1.00 85.06 200 GLN A N 1
ATOM 1581 C CA . GLN A 1 200 ? -7.092 -3.359 26.458 1.00 85.06 200 GLN A CA 1
ATOM 1582 C C . GLN A 1 200 ? -6.697 -2.409 27.593 1.00 85.06 200 GLN A C 1
ATOM 1584 O O . GLN A 1 200 ? -6.203 -2.864 28.624 1.00 85.06 200 GLN A O 1
ATOM 1589 N N . THR A 1 201 ? -6.855 -1.098 27.404 1.00 86.50 201 THR A N 1
ATOM 1590 C CA . THR A 1 201 ? -6.239 -0.090 28.288 1.00 86.50 201 THR A CA 1
ATOM 1591 C C . THR A 1 201 ? -7.210 0.960 28.823 1.00 86.50 201 THR A C 1
ATOM 1593 O O . THR A 1 201 ? -6.847 1.726 29.714 1.00 86.50 201 THR A O 1
ATOM 1596 N N . GLY A 1 202 ? -8.428 1.035 28.283 1.00 86.81 202 GLY A N 1
ATOM 1597 C CA . GLY A 1 202 ? -9.395 2.103 28.547 1.00 86.81 202 GLY A CA 1
ATOM 1598 C C . GLY A 1 202 ? -9.014 3.454 27.932 1.00 86.81 202 GLY A C 1
ATOM 1599 O O . GLY A 1 202 ? -9.680 4.460 28.187 1.00 86.81 202 GLY A O 1
ATOM 1600 N N . ARG A 1 203 ? -7.935 3.520 27.144 1.00 87.94 203 ARG A N 1
ATOM 1601 C CA . ARG A 1 203 ? -7.462 4.768 26.549 1.00 87.94 203 ARG A CA 1
ATOM 1602 C C . ARG A 1 203 ? -8.333 5.174 25.364 1.00 87.94 203 ARG A C 1
ATOM 1604 O O . ARG A 1 203 ? -8.510 4.414 24.421 1.00 87.94 203 ARG A O 1
ATOM 1611 N N . VAL A 1 204 ? -8.827 6.407 25.410 1.00 89.69 204 VAL A N 1
ATOM 1612 C CA . VAL A 1 204 ? -9.620 7.013 24.334 1.00 89.69 204 VAL A CA 1
ATOM 1613 C C . VAL A 1 204 ? -8.696 7.520 23.215 1.00 89.69 204 VAL A C 1
ATOM 1615 O O . VAL A 1 204 ? -7.633 8.086 23.519 1.00 89.69 204 VAL A O 1
ATOM 1618 N N . PRO A 1 205 ? -9.074 7.367 21.932 1.00 86.69 205 PRO A N 1
ATOM 1619 C CA . PRO A 1 205 ? -8.283 7.853 20.808 1.00 86.69 205 PRO A CA 1
ATOM 1620 C C . PRO A 1 205 ? -8.114 9.370 20.846 1.00 86.69 205 PRO A C 1
ATOM 1622 O O . PRO A 1 205 ? -8.960 10.112 21.337 1.00 86.69 205 PRO A O 1
ATOM 1625 N N . SER A 1 206 ? -7.011 9.858 20.288 1.00 84.44 206 SER A N 1
ATOM 1626 C CA . SER A 1 206 ? -6.783 11.295 20.110 1.00 84.44 206 SER A CA 1
ATOM 1627 C C . SER A 1 206 ? -7.065 11.707 18.670 1.00 84.44 206 SER A C 1
ATOM 1629 O O . SER A 1 206 ? -6.866 10.920 17.743 1.00 84.44 206 SER A O 1
ATOM 1631 N N . ALA A 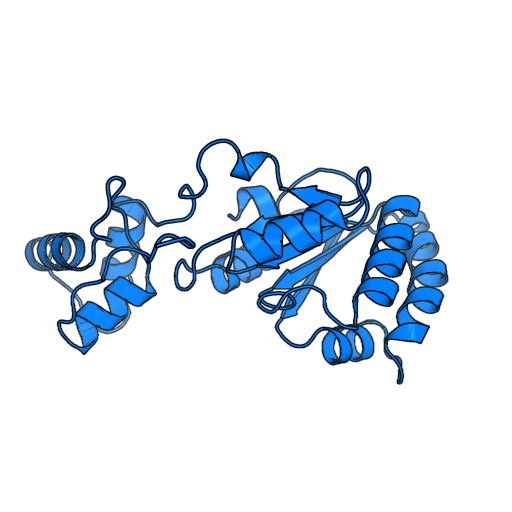1 207 ? -7.483 12.958 18.468 1.00 78.00 207 ALA A N 1
ATOM 1632 C CA . ALA A 1 207 ? -7.641 13.508 17.128 1.00 78.00 207 ALA A CA 1
ATOM 1633 C C . ALA A 1 207 ? -6.311 13.388 16.351 1.00 78.00 207 ALA A C 1
ATOM 1635 O O . ALA A 1 207 ? -5.247 13.664 16.925 1.00 78.00 207 ALA A O 1
ATOM 1636 N N . PRO A 1 208 ? -6.333 12.998 15.062 1.00 68.00 208 PRO A N 1
ATOM 1637 C CA . PRO A 1 208 ? -5.127 12.977 14.249 1.00 68.00 208 PRO A CA 1
ATOM 1638 C C . PRO A 1 208 ? -4.487 14.366 14.253 1.00 68.00 208 PRO A C 1
ATOM 1640 O O . PRO A 1 208 ? -5.155 15.366 13.977 1.00 68.00 208 PRO A O 1
ATOM 1643 N N . ARG A 1 209 ? -3.187 14.446 14.558 1.00 60.66 209 ARG A N 1
ATOM 1644 C CA . ARG A 1 209 ? -2.451 15.708 14.429 1.00 60.66 209 ARG A CA 1
ATOM 1645 C C . ARG A 1 209 ? -2.476 16.116 12.958 1.00 60.66 209 ARG A C 1
ATOM 1647 O O . ARG A 1 209 ? -1.978 15.375 12.114 1.00 60.66 209 ARG A O 1
ATOM 1654 N N . ARG A 1 210 ? -3.065 17.273 12.643 1.00 51.78 210 ARG A N 1
ATOM 1655 C CA . ARG A 1 210 ? -2.959 17.857 11.299 1.00 51.78 210 ARG A CA 1
ATOM 1656 C C . ARG A 1 210 ? -1.483 18.185 11.070 1.00 51.78 210 ARG A C 1
ATOM 1658 O O . ARG A 1 210 ? -0.897 18.902 11.877 1.00 51.78 210 ARG A O 1
ATOM 1665 N N . ALA A 1 211 ? -0.875 17.648 10.015 1.00 39.84 211 ALA A N 1
ATOM 1666 C CA . ALA A 1 211 ? 0.462 18.067 9.615 1.00 39.84 211 ALA A CA 1
ATOM 1667 C C . ALA A 1 211 ? 0.413 19.574 9.299 1.00 39.84 211 ALA A C 1
ATOM 1669 O O . ALA A 1 211 ? -0.286 19.985 8.374 1.00 39.84 211 ALA A O 1
ATOM 1670 N N . GLY A 1 212 ? 1.081 20.399 10.117 1.00 42.97 212 GLY A N 1
ATOM 1671 C CA . GLY A 1 212 ? 1.137 21.857 9.936 1.00 42.97 212 GLY A CA 1
ATOM 1672 C C . GLY A 1 212 ? 0.624 22.737 11.087 1.00 42.97 212 GLY A C 1
ATOM 1673 O O . GLY A 1 212 ? 0.353 23.910 10.836 1.00 42.97 212 GLY A O 1
ATOM 1674 N N . GLN A 1 213 ? 0.502 22.226 12.318 1.00 32.81 213 GLN A N 1
ATOM 1675 C CA . GLN A 1 213 ? 0.445 23.053 13.537 1.00 32.81 213 GLN A CA 1
ATOM 1676 C C . GLN A 1 213 ? 1.571 22.690 14.500 1.00 32.81 213 GLN A C 1
ATOM 1678 O O . GLN A 1 213 ? 1.839 21.475 14.649 1.00 32.81 213 GLN A O 1
#